Protein AF-A0A9Q5JJC9-F1 (afdb_monomer_lite)

Sequence (251 aa):
MFWLNGIARKRGLRQFNVLPKQSGIAWIMAMSLLVSLVVYMMTLTSDILEDILSFKLEVIMQFPYILSSISLIILFILFILKDMEKIWYWLISIVMIAVISMSGHVWSQQVPLWSIIIRTIHLIGLTLWLGSLVYLICYAIKVKINQLTSVRRMLLKVNIIAVIMLVFTGILMAIDETNTLTLWNNVSAWSIYLVIKIAGIIAMMLLGFYQTMRALRQRQQVHRFALMTELLIGMILIFAGIMMSQINIPS

Foldseek 3Di:
DLVVQVVCVVVVHDHDCDPLVPLVVLVVVLVVLVVVLVVVLVVDDPVLNVCVVVVVVVSCVVALSNVLSVLSSVLSVQRNDPPDDPVSNVVSVLVNLLSVLSPFCLVVFPDSVVSSVLSSLLSVLLCLQLVLLVVLLVCVPPHDDPSNVVSVVSSVVSNVVSLVSNVVSVVVNVVRLDDPVQLVVDPDPLNVLVVLLVVLSVVLVVLVVVQVVVCVVPPNDGDSVSSVVSSVSSVVNVVSVVVSRVDDRRD

Radius of gyration: 20.33 Å; chains: 1; bounding box: 46×49×51 Å

pLDDT: mean 78.0, std 11.01, range [50.5, 93.62]

Secondary structure (DSSP, 8-state):
-HHHHHHHHTTTPPPP--TTTTHHHHHHHHHHHHHHHHHHHTTS-HHHHHHHHTT-HHHHTT-HHHHHHHHHHHHHHHHH-SS--HHHHHHHHHHHHHHHHTSSGGGGSSSHHHHHHHHHHHHHHHHHHHHHHHHHHHHHHH--GGGHHHHHHHHHHHHHHHHHHHHHHHHHHHHHH--TTHHHH---HHHHHHHHHHHHHHHHHHHHHHHHHHHHHTTT---HHHHHHHHHHHHHHHHHHHHHHHSPP--

Structure (mmCIF, N/CA/C/O backbone):
data_AF-A0A9Q5JJC9-F1
#
_entry.id   AF-A0A9Q5JJC9-F1
#
loop_
_atom_site.group_PDB
_atom_site.id
_atom_site.type_symbol
_atom_site.label_atom_id
_atom_site.label_alt_id
_atom_site.label_comp_id
_atom_site.label_asym_id
_atom_site.label_entity_id
_atom_site.label_seq_id
_atom_site.pdbx_PDB_ins_code
_atom_site.Cartn_x
_atom_site.Cartn_y
_atom_site.Cartn_z
_atom_site.occupancy
_atom_site.B_iso_or_equiv
_atom_site.auth_seq_id
_atom_site.auth_comp_id
_atom_site.auth_asym_id
_atom_site.auth_atom_id
_atom_site.pdbx_PDB_model_num
ATOM 1 N N . MET A 1 1 ? -3.746 2.767 10.106 1.00 78.56 1 MET A N 1
ATOM 2 C CA . MET A 1 1 ? -4.114 3.466 11.369 1.00 78.56 1 MET A CA 1
ATOM 3 C C . MET A 1 1 ? -4.939 4.739 11.143 1.00 78.56 1 MET A C 1
ATOM 5 O O . MET A 1 1 ? -6.010 4.834 11.730 1.00 78.56 1 MET A O 1
ATOM 9 N N . PHE A 1 2 ? -4.501 5.694 10.303 1.00 84.94 2 PHE A N 1
ATOM 10 C CA . PHE A 1 2 ? -5.239 6.949 10.046 1.00 84.94 2 PHE A CA 1
ATOM 11 C C . PHE A 1 2 ? -6.707 6.719 9.627 1.00 84.94 2 PHE A C 1
ATOM 13 O O . PHE A 1 2 ? -7.616 7.241 10.269 1.00 84.94 2 PHE A O 1
ATOM 20 N N . TRP A 1 3 ? -6.960 5.841 8.649 1.00 85.25 3 TRP A N 1
ATOM 21 C CA . TRP A 1 3 ? -8.326 5.530 8.192 1.00 85.25 3 TRP A CA 1
ATOM 22 C C . TRP A 1 3 ? -9.199 4.921 9.296 1.00 85.25 3 TRP A C 1
ATOM 24 O O . TRP A 1 3 ? -10.362 5.290 9.455 1.00 85.25 3 TRP A O 1
ATOM 34 N N . LEU A 1 4 ? -8.625 4.049 10.131 1.00 84.94 4 LEU A N 1
ATOM 35 C CA . LEU A 1 4 ? -9.344 3.446 11.253 1.00 84.94 4 LEU A CA 1
ATOM 36 C C . LEU A 1 4 ? -9.704 4.453 12.336 1.00 84.94 4 LEU A C 1
ATOM 38 O O . LEU A 1 4 ? -10.780 4.335 12.909 1.00 84.94 4 LEU A O 1
ATOM 42 N N . ASN A 1 5 ? -8.873 5.470 12.585 1.00 85.00 5 ASN A N 1
ATOM 43 C CA . ASN A 1 5 ? -9.265 6.580 13.455 1.00 85.00 5 ASN A CA 1
ATOM 44 C C . ASN A 1 5 ? -10.484 7.325 12.899 1.00 85.00 5 ASN A C 1
ATOM 46 O O . ASN A 1 5 ? -11.369 7.689 13.669 1.00 85.00 5 ASN A O 1
ATOM 50 N N . GLY A 1 6 ? -10.559 7.517 11.577 1.00 81.88 6 GLY A N 1
ATOM 51 C CA . GLY A 1 6 ? -11.731 8.098 10.916 1.00 81.88 6 GLY A CA 1
ATOM 52 C C . GLY A 1 6 ? -13.003 7.275 11.147 1.00 81.88 6 GLY A C 1
ATOM 53 O O . GLY A 1 6 ? -14.041 7.827 11.514 1.00 81.88 6 GLY A O 1
ATOM 54 N N . ILE A 1 7 ? -12.913 5.948 11.013 1.00 82.56 7 ILE A N 1
ATOM 55 C CA . ILE A 1 7 ? -14.036 5.021 11.248 1.00 82.56 7 ILE A CA 1
ATOM 56 C C . ILE A 1 7 ? -14.407 4.964 12.741 1.00 82.56 7 ILE A C 1
ATOM 58 O O . ILE A 1 7 ? -15.588 5.009 13.087 1.00 82.56 7 ILE A O 1
ATOM 62 N N . ALA A 1 8 ? -13.414 4.920 13.629 1.00 81.19 8 ALA A N 1
ATOM 63 C CA . ALA A 1 8 ? -13.584 4.894 15.080 1.00 81.19 8 ALA A CA 1
ATOM 64 C C . ALA A 1 8 ? -14.229 6.180 15.614 1.00 81.19 8 ALA A C 1
ATOM 66 O O . ALA A 1 8 ? -15.111 6.118 16.472 1.00 81.19 8 ALA A O 1
ATOM 67 N N . ARG A 1 9 ? -13.853 7.342 15.060 1.00 82.50 9 ARG A N 1
ATOM 68 C CA . ARG A 1 9 ? -14.429 8.647 15.409 1.00 82.50 9 ARG A CA 1
ATOM 69 C C . ARG A 1 9 ? -15.932 8.694 15.163 1.00 82.50 9 ARG A C 1
ATOM 71 O O . ARG A 1 9 ? -16.656 9.170 16.030 1.00 82.50 9 ARG A O 1
ATOM 78 N N . LYS A 1 10 ? -16.409 8.153 14.035 1.00 80.56 10 LYS A N 1
ATOM 79 C CA . LYS A 1 10 ? -17.852 8.057 13.734 1.00 80.56 10 LYS A CA 1
ATOM 80 C C . LYS A 1 10 ? -18.624 7.206 14.753 1.00 80.56 10 LYS A C 1
ATOM 82 O O . LYS A 1 10 ? -19.842 7.287 14.806 1.00 80.56 10 LYS A O 1
ATOM 87 N N . ARG A 1 11 ? -17.928 6.389 15.550 1.00 76.44 11 ARG A N 1
ATOM 88 C CA . ARG A 1 11 ? -18.503 5.476 16.548 1.00 76.44 11 ARG A CA 1
ATOM 89 C C . ARG A 1 11 ? -18.200 5.882 17.996 1.00 76.44 11 ARG A C 1
ATOM 91 O O . ARG A 1 11 ? -18.430 5.083 18.896 1.00 76.44 11 ARG A O 1
ATOM 98 N N . GLY A 1 12 ? -17.648 7.079 18.222 1.00 73.50 12 GLY A N 1
ATOM 99 C CA . GLY A 1 12 ? -17.306 7.575 19.563 1.00 73.50 12 GLY A CA 1
ATOM 100 C C . GLY A 1 12 ? -16.183 6.800 20.266 1.00 73.50 12 GLY A C 1
ATOM 101 O O . GLY A 1 12 ? -16.061 6.858 21.485 1.00 73.50 12 GLY A O 1
ATOM 102 N N . LEU A 1 13 ? -15.370 6.049 19.518 1.00 76.75 13 LEU A N 1
ATOM 103 C CA . LEU A 1 13 ? -14.294 5.223 20.067 1.00 76.75 13 LEU A CA 1
ATOM 104 C C . LEU A 1 13 ? -12.999 6.038 20.239 1.00 76.75 13 LEU A C 1
ATOM 106 O O . LEU A 1 13 ? -12.764 7.024 19.533 1.00 76.75 13 LEU A O 1
ATOM 110 N N . ARG A 1 14 ? -12.131 5.614 21.170 1.00 74.25 14 ARG A N 1
ATOM 111 C CA . ARG A 1 14 ? -10.830 6.254 21.437 1.00 74.25 14 ARG A CA 1
ATOM 112 C C . ARG A 1 14 ? -9.963 6.248 20.178 1.00 74.25 14 ARG A C 1
ATOM 114 O O . ARG A 1 14 ? -9.805 5.220 19.526 1.00 74.25 14 ARG A O 1
ATOM 121 N N . GLN A 1 15 ? -9.385 7.397 19.857 1.00 78.12 15 GLN A N 1
ATOM 122 C CA . GLN A 1 15 ? -8.511 7.585 18.700 1.00 78.12 15 GLN A CA 1
ATOM 123 C C . GLN A 1 15 ? -7.045 7.492 19.131 1.00 78.12 15 GLN A C 1
ATOM 125 O O . GLN A 1 15 ? -6.697 7.871 20.253 1.00 78.12 15 GLN A O 1
ATOM 130 N N . PHE A 1 16 ? -6.179 7.015 18.238 1.00 74.56 16 PHE A N 1
ATOM 131 C CA . PHE A 1 16 ? -4.731 7.062 18.439 1.00 74.56 16 PHE A CA 1
ATOM 132 C C . PHE A 1 16 ? -4.139 8.219 17.642 1.00 74.56 16 PHE A C 1
ATOM 134 O O . PHE A 1 16 ? -4.393 8.344 16.448 1.00 74.56 16 PHE A O 1
ATOM 141 N N . ASN A 1 17 ? -3.327 9.059 18.277 1.00 66.88 17 ASN A N 1
ATOM 142 C CA . ASN A 1 17 ? -2.626 10.129 17.571 1.00 66.88 17 ASN A CA 1
ATOM 143 C C . ASN A 1 17 ? -1.522 9.511 16.707 1.00 66.88 17 ASN A C 1
ATOM 145 O O . ASN A 1 17 ? -0.481 9.152 17.242 1.00 66.88 17 ASN A O 1
ATOM 149 N N . VAL A 1 18 ? -1.770 9.361 15.405 1.00 62.09 18 VAL A N 1
ATOM 150 C CA . VAL A 1 18 ? -0.792 8.797 14.462 1.00 62.09 18 VAL A CA 1
ATOM 151 C C . VAL A 1 18 ? -0.115 9.927 13.689 1.00 62.09 18 VAL A C 1
ATOM 153 O O . VAL A 1 18 ? 1.049 10.197 13.923 1.00 62.09 18 VAL A O 1
ATOM 156 N N . LEU A 1 19 ? -0.831 10.690 12.864 1.00 58.31 19 LEU A N 1
ATOM 157 C CA . LEU A 1 19 ? -0.278 11.812 12.082 1.00 58.31 19 LEU A CA 1
ATOM 158 C C . LEU A 1 19 ? -1.310 12.961 12.042 1.00 58.31 19 LEU A C 1
ATOM 160 O O . LEU A 1 19 ? -2.504 12.651 12.124 1.00 58.31 19 LEU A O 1
ATOM 164 N N . PRO A 1 20 ? -0.912 14.256 12.015 1.00 57.06 20 PRO A N 1
ATOM 165 C CA . PRO A 1 20 ? 0.448 14.824 11.896 1.00 57.06 20 PRO A CA 1
ATOM 166 C C . PRO A 1 20 ? 1.237 14.944 13.220 1.00 57.06 20 PRO A C 1
ATOM 168 O O . PRO A 1 20 ? 2.370 15.417 13.237 1.00 57.06 20 PRO A O 1
ATOM 171 N N . LYS A 1 21 ? 0.670 14.516 14.359 1.00 63.97 21 LYS A N 1
ATOM 172 C CA . LYS A 1 21 ? 1.321 14.656 15.680 1.00 63.97 21 LYS A CA 1
ATOM 173 C C . LYS A 1 21 ? 2.596 13.814 15.865 1.00 63.97 21 LYS A C 1
ATOM 175 O O . LYS A 1 21 ? 3.432 14.210 16.667 1.00 63.97 21 LYS A O 1
ATOM 180 N N . GLN A 1 22 ? 2.762 12.691 15.156 1.00 72.75 22 GLN A N 1
ATOM 181 C CA . GLN A 1 22 ? 4.001 11.891 15.164 1.00 72.75 22 GLN A CA 1
ATOM 182 C C . GLN A 1 22 ? 4.751 12.037 13.832 1.00 72.75 22 GLN A C 1
ATOM 184 O O . GLN A 1 22 ? 4.995 11.059 13.126 1.00 72.75 22 GLN A O 1
ATOM 189 N N . SER A 1 23 ? 5.111 13.277 13.483 1.00 78.25 23 SER A N 1
ATOM 190 C CA . SER A 1 23 ? 5.844 13.615 12.251 1.00 78.25 23 SER A CA 1
ATOM 191 C C . SER A 1 23 ? 7.139 12.817 12.068 1.00 78.25 23 SER A C 1
ATOM 193 O O . SER A 1 23 ? 7.523 12.538 10.937 1.00 78.25 23 SER A O 1
ATOM 195 N N . GLY A 1 24 ? 7.775 12.388 13.166 1.00 82.62 24 GLY A N 1
ATOM 196 C CA . GLY A 1 24 ? 8.983 11.563 13.133 1.00 82.62 24 GLY A CA 1
ATOM 197 C C . GLY A 1 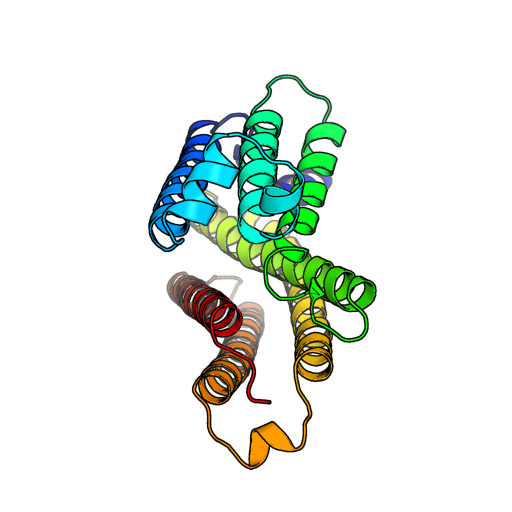24 ? 8.820 10.257 12.351 1.00 82.62 24 GLY A C 1
ATOM 198 O O . GLY A 1 24 ? 9.730 9.875 11.629 1.00 82.62 24 GLY A O 1
ATOM 199 N N . ILE A 1 25 ? 7.652 9.603 12.408 1.00 82.62 25 ILE A N 1
ATOM 200 C CA . ILE A 1 25 ? 7.420 8.355 11.657 1.00 82.62 25 ILE A CA 1
ATOM 201 C C . ILE A 1 25 ? 7.416 8.626 10.152 1.00 82.62 25 ILE A C 1
ATOM 203 O O . ILE A 1 25 ? 8.035 7.893 9.391 1.00 82.62 25 ILE A O 1
ATOM 207 N N . ALA A 1 26 ? 6.736 9.686 9.718 1.00 84.69 26 ALA A N 1
ATOM 208 C CA . ALA A 1 26 ? 6.679 10.038 8.305 1.00 84.69 26 ALA A CA 1
ATOM 209 C C . ALA A 1 26 ? 8.051 10.502 7.779 1.00 84.69 26 ALA A C 1
ATOM 211 O O . ALA A 1 26 ? 8.409 10.151 6.660 1.00 84.69 26 ALA A O 1
ATOM 212 N N . TRP A 1 27 ? 8.862 11.172 8.607 1.00 87.38 27 TRP A N 1
ATOM 213 C CA . TRP A 1 27 ? 10.264 11.461 8.286 1.00 87.38 27 TRP A CA 1
ATOM 214 C C . TRP A 1 27 ? 11.119 10.202 8.153 1.00 87.38 27 TRP A C 1
ATOM 216 O O . TRP A 1 27 ? 11.864 10.088 7.188 1.00 87.38 27 TRP A O 1
ATOM 226 N N . ILE A 1 28 ? 10.989 9.236 9.068 1.00 89.75 28 ILE A N 1
ATOM 227 C CA . ILE A 1 28 ? 11.703 7.953 8.969 1.00 89.75 28 ILE A CA 1
ATOM 228 C C . ILE A 1 28 ? 11.336 7.234 7.663 1.00 89.75 28 ILE A C 1
ATOM 230 O O . ILE A 1 28 ? 12.223 6.733 6.981 1.00 89.75 28 ILE A O 1
ATOM 234 N N . MET A 1 29 ? 10.053 7.226 7.286 1.00 89.25 29 MET A N 1
ATOM 235 C CA . MET A 1 29 ? 9.587 6.620 6.031 1.00 89.25 29 MET A CA 1
ATOM 236 C C . MET A 1 29 ? 10.088 7.364 4.784 1.00 89.25 29 MET A C 1
ATOM 238 O O . MET A 1 29 ? 10.448 6.734 3.794 1.00 89.25 29 MET A O 1
ATOM 242 N N . ALA A 1 30 ? 10.133 8.698 4.814 1.00 90.56 30 ALA A N 1
ATOM 243 C CA . ALA A 1 30 ? 10.692 9.485 3.716 1.00 90.56 30 ALA A CA 1
ATOM 244 C C . ALA A 1 30 ? 12.206 9.249 3.572 1.00 90.56 30 ALA A C 1
ATOM 246 O O . ALA A 1 30 ? 12.702 9.063 2.464 1.00 90.56 30 ALA A O 1
ATOM 247 N N . MET A 1 31 ? 12.932 9.190 4.692 1.00 92.00 31 MET A N 1
ATOM 248 C CA . MET A 1 31 ? 14.371 8.923 4.695 1.00 92.00 31 MET A CA 1
ATOM 249 C C . MET A 1 31 ? 14.700 7.496 4.257 1.00 92.00 31 MET A C 1
ATOM 251 O O . MET A 1 31 ? 15.678 7.305 3.541 1.00 92.00 31 MET A O 1
ATOM 255 N N . SER A 1 32 ? 13.897 6.495 4.628 1.00 90.88 32 SER A N 1
ATOM 256 C CA . SER A 1 32 ? 14.116 5.122 4.156 1.00 90.88 32 SER A CA 1
ATOM 257 C C . SER A 1 32 ? 13.911 4.997 2.645 1.00 90.88 32 SER A C 1
ATOM 259 O O . SER A 1 32 ? 14.700 4.323 1.984 1.00 90.88 32 SER A O 1
ATOM 261 N N . LEU A 1 33 ? 12.919 5.698 2.082 1.00 90.56 33 LEU A N 1
ATOM 262 C CA . LEU A 1 33 ? 12.741 5.805 0.631 1.00 90.56 33 LEU A CA 1
ATOM 263 C C . LEU A 1 33 ? 13.911 6.522 -0.041 1.00 90.56 33 LEU A C 1
ATOM 265 O O . LEU A 1 33 ? 14.374 6.064 -1.080 1.00 90.56 33 LEU A O 1
ATOM 269 N N . LEU A 1 34 ? 14.423 7.600 0.557 1.00 91.94 34 LEU A N 1
ATOM 270 C CA . LEU A 1 34 ? 15.589 8.315 0.035 1.00 91.94 34 LEU A CA 1
ATOM 271 C C . LEU A 1 34 ? 16.822 7.409 -0.003 1.00 91.94 34 LEU A C 1
ATOM 273 O O . LEU A 1 34 ? 17.478 7.316 -1.035 1.00 91.94 34 LEU A O 1
ATOM 277 N N . VAL A 1 35 ? 17.113 6.695 1.087 1.00 93.00 35 VAL A N 1
ATOM 278 C CA . VAL A 1 35 ? 18.231 5.738 1.132 1.00 93.00 35 VAL A CA 1
ATOM 279 C C . VAL A 1 35 ? 18.041 4.640 0.089 1.00 93.00 35 VAL A C 1
ATOM 281 O O . VAL A 1 35 ? 18.977 4.320 -0.636 1.00 93.00 35 VAL A O 1
ATOM 284 N N . SER A 1 36 ? 16.831 4.093 -0.040 1.00 89.94 36 SER A N 1
ATOM 285 C CA . SER A 1 36 ? 16.544 3.072 -1.048 1.00 89.94 36 SER A CA 1
ATOM 286 C C . SER A 1 36 ? 16.706 3.591 -2.479 1.00 89.94 36 SER A C 1
ATOM 288 O O . SER A 1 36 ? 17.232 2.871 -3.324 1.00 89.94 36 SER A O 1
ATOM 290 N N . LEU A 1 37 ? 16.314 4.839 -2.745 1.00 89.94 37 LEU A N 1
ATOM 291 C CA . LEU A 1 37 ? 16.522 5.494 -4.032 1.00 89.94 37 LEU A CA 1
ATOM 292 C C . LEU A 1 37 ? 18.016 5.646 -4.336 1.00 89.94 37 LEU A C 1
ATOM 294 O O . LEU A 1 37 ? 18.440 5.311 -5.434 1.00 89.94 37 LEU A O 1
ATOM 298 N N . VAL A 1 38 ? 18.826 6.078 -3.366 1.00 89.44 38 VAL A N 1
ATOM 299 C CA . VAL A 1 38 ? 20.287 6.181 -3.532 1.00 89.44 38 VAL A CA 1
ATOM 300 C C . VAL A 1 38 ? 20.906 4.816 -3.834 1.00 89.44 38 VAL A C 1
ATOM 302 O O . VAL A 1 38 ? 21.697 4.701 -4.765 1.00 89.44 38 VAL A O 1
ATOM 305 N N . VAL A 1 39 ? 20.516 3.772 -3.098 1.00 90.12 39 VAL A N 1
ATOM 306 C CA . VAL A 1 39 ? 20.997 2.403 -3.348 1.00 90.12 39 VAL A CA 1
ATOM 307 C C . VAL A 1 39 ? 20.593 1.926 -4.743 1.00 90.12 39 VAL A C 1
ATOM 309 O O . VAL A 1 39 ? 21.413 1.339 -5.438 1.00 90.12 39 VAL A O 1
ATOM 312 N N . TYR A 1 40 ? 19.367 2.213 -5.186 1.00 87.25 40 TYR A N 1
ATOM 313 C CA . TYR A 1 40 ? 18.930 1.893 -6.545 1.00 87.25 40 TYR A CA 1
ATOM 314 C C . TYR A 1 40 ? 19.781 2.612 -7.600 1.00 87.25 40 TYR A C 1
ATOM 316 O O . TYR A 1 40 ? 20.245 1.985 -8.547 1.00 87.25 40 TYR A O 1
ATOM 324 N N . MET A 1 41 ? 20.066 3.900 -7.406 1.00 87.00 41 MET A N 1
ATOM 325 C CA . MET A 1 41 ? 20.912 4.681 -8.315 1.00 87.00 41 MET A CA 1
ATOM 326 C C . MET A 1 41 ? 22.336 4.119 -8.429 1.00 87.00 41 MET A C 1
ATOM 328 O O . MET A 1 41 ? 22.917 4.163 -9.506 1.00 87.00 41 MET A O 1
ATOM 332 N N . MET A 1 42 ? 22.875 3.522 -7.360 1.00 89.00 42 MET A N 1
ATOM 333 C CA . MET A 1 42 ? 24.177 2.838 -7.389 1.00 89.00 42 MET A CA 1
ATOM 334 C C . MET A 1 42 ? 24.187 1.558 -8.237 1.00 89.00 42 MET A C 1
ATOM 336 O O . MET A 1 42 ? 25.260 1.052 -8.551 1.00 89.00 42 MET A O 1
ATOM 340 N N . THR A 1 43 ? 23.019 1.018 -8.598 1.00 86.69 43 THR A N 1
ATOM 341 C CA . THR A 1 43 ? 22.917 -0.157 -9.482 1.00 86.69 43 THR A CA 1
ATOM 342 C C . THR A 1 43 ? 22.847 0.206 -10.967 1.00 86.69 43 THR A C 1
ATOM 344 O O . THR A 1 43 ? 22.926 -0.685 -11.811 1.00 86.69 43 THR A O 1
ATOM 347 N N . LEU A 1 44 ? 22.701 1.494 -11.295 1.00 87.00 44 LEU A N 1
ATOM 348 C CA . LEU A 1 44 ? 22.646 1.987 -12.671 1.00 87.00 44 LEU A CA 1
ATOM 349 C C . LEU A 1 44 ? 24.057 2.158 -13.251 1.00 87.00 44 LEU A C 1
ATOM 351 O O . LEU A 1 44 ? 25.032 2.340 -12.522 1.00 87.00 44 LEU A O 1
ATOM 355 N N . THR A 1 45 ? 24.167 2.118 -14.579 1.00 89.25 45 THR A N 1
ATOM 356 C CA . THR A 1 45 ? 25.422 2.428 -15.276 1.00 89.25 45 THR A CA 1
ATOM 357 C C . THR A 1 45 ? 25.775 3.912 -15.134 1.00 89.25 45 THR A C 1
ATOM 359 O O . THR A 1 45 ? 24.894 4.751 -14.931 1.00 89.25 45 THR A O 1
ATOM 362 N N . SER A 1 46 ? 27.066 4.243 -15.256 1.00 87.38 46 SER A N 1
ATOM 363 C CA . SER A 1 46 ? 27.582 5.616 -15.123 1.00 87.38 46 SER A CA 1
ATOM 364 C C . SER A 1 46 ? 26.853 6.614 -16.018 1.00 87.38 46 SER A C 1
ATOM 366 O O . SER A 1 46 ? 26.499 7.695 -15.560 1.00 87.38 46 SER A O 1
ATOM 368 N N . ASP A 1 47 ? 26.573 6.218 -17.258 1.00 88.19 47 ASP A N 1
ATOM 369 C CA . ASP A 1 47 ? 26.004 7.101 -18.277 1.00 88.19 47 ASP A CA 1
ATOM 370 C C . ASP A 1 47 ? 24.547 7.458 -17.940 1.00 88.19 47 ASP A C 1
ATOM 372 O O . ASP A 1 47 ? 24.136 8.614 -18.004 1.00 88.19 47 ASP A O 1
ATOM 376 N N . ILE A 1 48 ? 23.776 6.468 -17.474 1.00 87.00 48 ILE A N 1
ATOM 377 C CA . ILE A 1 48 ? 22.394 6.665 -17.016 1.00 87.00 48 ILE A CA 1
ATOM 378 C C . ILE A 1 48 ? 22.375 7.515 -15.740 1.00 87.00 48 ILE A C 1
ATOM 380 O O . ILE A 1 48 ? 21.514 8.380 -15.574 1.00 87.00 48 ILE A O 1
ATOM 384 N N . LEU A 1 49 ? 23.318 7.276 -14.825 1.00 88.69 49 LEU A N 1
ATOM 385 C CA . LEU A 1 49 ? 23.432 8.042 -13.589 1.00 88.69 49 LEU A CA 1
ATOM 386 C C . LEU A 1 49 ? 23.721 9.524 -13.871 1.00 88.69 49 LEU A C 1
ATOM 388 O O . LEU A 1 49 ? 23.081 10.389 -13.273 1.00 88.69 49 LEU A O 1
ATOM 392 N N . GLU A 1 50 ? 24.644 9.819 -14.786 1.00 89.56 50 GLU A N 1
ATOM 393 C CA . GLU A 1 50 ? 24.979 11.185 -15.203 1.00 89.56 50 GLU A CA 1
ATOM 394 C C . GLU A 1 50 ? 23.788 11.881 -15.878 1.00 89.56 50 GLU A C 1
ATOM 396 O O . GLU A 1 50 ? 23.472 13.035 -15.571 1.00 89.56 50 GLU A O 1
ATOM 401 N N . ASP A 1 51 ? 23.048 11.160 -16.717 1.00 89.25 51 ASP A N 1
ATOM 402 C CA . ASP A 1 51 ? 21.829 11.662 -17.352 1.00 89.25 51 ASP A CA 1
ATOM 403 C C . ASP A 1 51 ? 20.717 11.991 -16.341 1.00 89.25 51 ASP A C 1
ATOM 405 O O . ASP A 1 51 ? 20.014 12.998 -16.478 1.00 89.25 51 ASP A O 1
ATOM 409 N N . ILE A 1 52 ? 20.573 11.190 -15.283 1.00 86.62 52 ILE A N 1
ATOM 410 C CA . ILE A 1 52 ? 19.614 11.473 -14.208 1.00 86.62 52 ILE A CA 1
ATOM 411 C C . ILE A 1 52 ? 20.079 12.660 -13.355 1.00 86.62 52 ILE A C 1
ATOM 413 O O . ILE A 1 52 ? 19.268 13.530 -13.032 1.00 86.62 52 ILE A O 1
ATOM 417 N N . LEU A 1 53 ? 21.367 12.729 -12.997 1.00 87.19 53 LEU A N 1
ATOM 418 C CA . LEU A 1 53 ? 21.932 13.831 -12.202 1.00 87.19 53 LEU A CA 1
ATOM 419 C C . LEU A 1 53 ? 21.920 15.168 -12.955 1.00 87.19 53 LEU A C 1
ATOM 421 O O . LEU A 1 53 ? 21.788 16.221 -12.331 1.00 87.19 53 LEU A O 1
ATOM 425 N N . SER A 1 54 ? 21.995 15.131 -14.285 1.00 90.69 54 SER A N 1
ATOM 426 C CA . SER A 1 54 ? 21.812 16.293 -15.164 1.00 90.69 54 SER A CA 1
ATOM 427 C C . SER A 1 54 ? 20.340 16.638 -15.434 1.00 90.69 54 SER A C 1
ATOM 429 O O . SER A 1 54 ? 20.054 17.550 -16.209 1.00 90.69 54 SER A O 1
ATOM 431 N N . PHE A 1 55 ? 19.396 15.964 -14.763 1.00 86.00 55 PHE A N 1
ATOM 432 C CA . PHE A 1 55 ? 17.953 16.198 -14.858 1.00 86.00 55 PHE A CA 1
ATOM 433 C C . PHE A 1 55 ? 17.370 16.040 -16.272 1.00 86.00 55 PHE A C 1
ATOM 435 O O . PHE A 1 55 ? 16.391 16.706 -16.625 1.00 86.00 55 PHE A O 1
ATOM 442 N N . LYS A 1 56 ? 17.903 15.121 -17.090 1.00 89.31 56 LYS A N 1
ATOM 443 C CA . LYS A 1 56 ? 17.280 14.783 -18.378 1.00 89.31 56 LYS A CA 1
ATOM 444 C C . LYS A 1 56 ? 15.936 14.090 -18.149 1.00 89.31 56 LYS A C 1
ATOM 446 O O . LYS A 1 56 ? 15.864 12.909 -17.808 1.00 89.31 56 LYS A O 1
ATOM 451 N N . LEU A 1 57 ? 14.849 14.833 -18.362 1.00 83.62 57 LEU A N 1
ATOM 452 C CA . LEU A 1 57 ? 13.478 14.363 -18.123 1.00 83.62 57 LEU A CA 1
ATOM 453 C C . LEU A 1 57 ? 13.127 13.108 -18.929 1.00 83.62 57 LEU A C 1
ATOM 455 O O . LEU A 1 57 ? 12.430 12.234 -18.418 1.00 83.62 57 LEU A O 1
ATOM 459 N N . GLU A 1 58 ? 13.642 12.998 -20.154 1.00 85.38 58 GLU A N 1
ATOM 460 C CA . GLU A 1 58 ? 13.432 11.835 -21.025 1.00 85.38 58 GLU A CA 1
ATOM 461 C C . GLU A 1 58 ? 13.950 10.538 -20.402 1.00 85.38 58 GLU A C 1
ATOM 463 O O . GLU A 1 58 ? 13.318 9.496 -20.552 1.00 85.38 58 GLU A O 1
ATOM 468 N N . VAL A 1 59 ? 15.062 10.611 -19.666 1.00 83.81 59 VAL A N 1
ATOM 469 C CA . VAL A 1 59 ? 15.672 9.464 -18.990 1.00 83.81 59 VAL A CA 1
ATOM 470 C C . VAL A 1 59 ? 14.937 9.175 -17.685 1.00 83.81 59 VAL A C 1
ATOM 472 O O . VAL A 1 59 ? 14.545 8.041 -17.442 1.00 83.81 59 VAL A O 1
ATOM 475 N N . ILE A 1 60 ? 14.642 10.195 -16.872 1.00 82.62 60 ILE A N 1
ATOM 476 C CA . ILE A 1 60 ? 13.940 10.024 -15.584 1.00 82.62 60 ILE A CA 1
ATOM 477 C C . ILE A 1 60 ? 12.565 9.365 -15.765 1.00 82.62 60 ILE A C 1
ATOM 479 O O . ILE A 1 60 ? 12.186 8.490 -14.983 1.00 82.62 60 ILE A O 1
ATOM 483 N N . MET A 1 61 ? 11.825 9.750 -16.807 1.00 82.94 61 MET A N 1
ATOM 484 C CA . MET A 1 61 ? 10.501 9.195 -17.116 1.00 82.94 61 MET A CA 1
ATOM 485 C C . MET A 1 61 ? 10.537 7.695 -17.450 1.00 82.94 61 MET A C 1
ATOM 487 O O . MET A 1 61 ? 9.520 7.020 -17.303 1.00 82.94 61 MET A O 1
ATOM 491 N N . GLN A 1 62 ? 11.694 7.157 -17.848 1.00 83.75 62 GLN A N 1
ATOM 492 C CA . GLN A 1 62 ? 11.875 5.730 -18.142 1.00 83.75 62 GLN A CA 1
ATOM 493 C C . GLN A 1 62 ? 12.056 4.872 -16.885 1.00 83.75 62 GLN A C 1
ATOM 495 O O . GLN A 1 62 ? 11.998 3.647 -16.977 1.00 83.75 62 GLN A O 1
ATOM 500 N N . PHE A 1 63 ? 12.224 5.484 -15.706 1.00 82.44 63 PHE A N 1
ATOM 501 C CA . PHE A 1 63 ? 12.413 4.778 -14.437 1.00 82.44 63 PHE A CA 1
ATOM 502 C C . PHE A 1 63 ? 11.214 4.976 -13.490 1.00 82.44 63 PHE A C 1
ATOM 504 O O . PHE A 1 63 ? 11.264 5.817 -12.583 1.00 82.44 63 PHE A O 1
ATOM 511 N N . PRO A 1 64 ? 10.144 4.156 -13.608 1.00 82.25 64 PRO A N 1
ATOM 512 C CA . PRO A 1 64 ? 8.965 4.227 -12.739 1.00 82.25 64 PRO A CA 1
ATOM 513 C C . PRO A 1 64 ? 9.292 4.186 -11.242 1.00 82.25 64 PRO A C 1
ATOM 515 O O . PRO A 1 64 ? 8.629 4.839 -10.433 1.00 82.25 64 PRO A O 1
ATOM 518 N N . TYR A 1 65 ? 10.333 3.442 -10.855 1.00 83.69 65 TYR A N 1
ATOM 519 C CA . TYR A 1 65 ? 10.768 3.361 -9.464 1.00 83.69 65 TYR A CA 1
ATOM 520 C C . TYR A 1 65 ? 11.249 4.715 -8.921 1.00 83.69 65 TYR A C 1
ATOM 522 O O . TYR A 1 65 ? 10.808 5.130 -7.846 1.00 83.69 65 TYR A O 1
ATOM 530 N N . ILE A 1 66 ? 12.080 5.435 -9.684 1.00 87.25 66 ILE A N 1
ATOM 531 C CA . ILE A 1 66 ? 12.584 6.769 -9.322 1.00 87.25 66 ILE A CA 1
ATOM 532 C C . ILE A 1 66 ? 11.411 7.740 -9.177 1.00 87.25 66 ILE A C 1
ATOM 534 O O . ILE A 1 66 ? 11.273 8.398 -8.142 1.00 87.25 66 ILE A O 1
ATOM 538 N N . LEU A 1 67 ? 10.513 7.761 -10.167 1.00 87.94 67 LEU A N 1
ATOM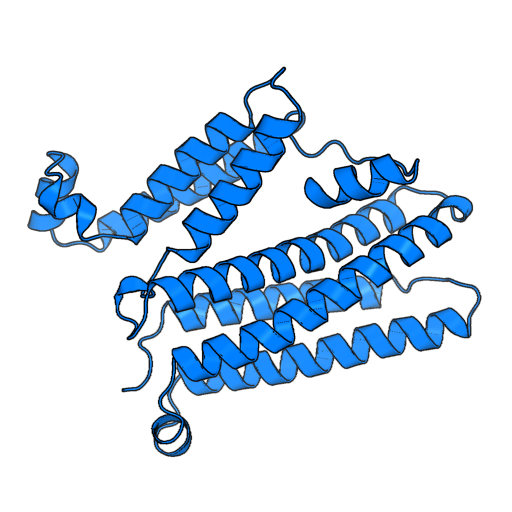 539 C CA . LEU A 1 67 ? 9.342 8.638 -10.169 1.00 87.94 67 LEU A CA 1
ATOM 540 C C . LEU A 1 67 ? 8.422 8.373 -8.965 1.00 87.94 67 LEU A C 1
ATOM 542 O O . LEU A 1 67 ? 8.006 9.309 -8.274 1.00 87.94 67 LEU A O 1
ATOM 546 N N . SER A 1 68 ? 8.135 7.099 -8.676 1.00 89.50 68 SER A N 1
ATOM 547 C CA . SER A 1 68 ? 7.299 6.707 -7.534 1.00 89.50 68 SER A CA 1
ATOM 548 C C . SER A 1 68 ? 7.954 7.041 -6.189 1.00 89.50 68 SER A C 1
ATOM 550 O O . SER A 1 68 ? 7.274 7.539 -5.291 1.00 89.50 68 SER A O 1
ATOM 552 N N . SER A 1 69 ? 9.272 6.866 -6.061 1.00 90.50 69 SER A N 1
ATOM 553 C CA . SER A 1 69 ? 10.020 7.177 -4.837 1.00 90.50 69 SER A CA 1
ATOM 554 C C . SER A 1 69 ? 10.017 8.675 -4.535 1.00 90.50 69 SER A C 1
ATOM 556 O O . SER A 1 69 ? 9.665 9.074 -3.424 1.00 90.50 69 SER A O 1
ATOM 558 N N . ILE A 1 70 ? 10.325 9.514 -5.531 1.00 90.81 70 ILE A N 1
ATOM 559 C CA . ILE A 1 70 ? 10.287 10.979 -5.395 1.00 90.81 70 ILE A CA 1
ATOM 560 C C . ILE A 1 70 ? 8.870 11.440 -5.036 1.00 90.81 70 ILE A C 1
ATOM 562 O O . ILE A 1 70 ? 8.683 12.207 -4.089 1.00 90.81 70 ILE A O 1
ATOM 566 N N . SER A 1 71 ? 7.860 10.917 -5.738 1.00 92.44 71 SER A N 1
ATOM 567 C CA . SER A 1 71 ? 6.454 11.236 -5.476 1.00 92.44 71 SER A CA 1
ATOM 568 C C . SER A 1 71 ? 6.050 10.886 -4.041 1.00 92.44 71 SER A C 1
ATOM 570 O O . SER A 1 71 ? 5.412 11.693 -3.366 1.00 92.44 71 SER A O 1
ATOM 572 N N . LEU A 1 72 ? 6.452 9.717 -3.530 1.00 93.00 72 LEU A N 1
ATOM 573 C CA . LEU A 1 72 ? 6.156 9.315 -2.154 1.00 93.00 72 LEU A CA 1
ATOM 574 C C . LEU A 1 72 ? 6.870 10.182 -1.119 1.00 93.00 72 LEU A C 1
ATOM 576 O O . LEU A 1 72 ? 6.243 10.530 -0.121 1.00 93.00 72 LEU A O 1
ATOM 580 N N . ILE A 1 73 ? 8.127 10.571 -1.348 1.00 93.25 73 ILE A N 1
ATOM 581 C CA . ILE A 1 73 ? 8.856 11.491 -0.458 1.00 93.25 73 ILE A CA 1
ATOM 582 C C . ILE A 1 73 ? 8.101 12.821 -0.345 1.00 93.25 73 ILE A C 1
ATOM 584 O O . ILE A 1 73 ? 7.829 13.281 0.767 1.00 93.25 73 ILE A O 1
ATOM 588 N N . ILE A 1 74 ? 7.685 13.400 -1.477 1.00 93.62 74 ILE A N 1
ATOM 589 C CA . ILE A 1 74 ? 6.893 14.638 -1.502 1.00 93.62 74 ILE A CA 1
ATOM 590 C C . ILE A 1 74 ? 5.569 14.439 -0.758 1.00 93.62 74 ILE A C 1
ATOM 592 O O . ILE A 1 74 ? 5.215 15.245 0.103 1.00 93.62 74 ILE A O 1
ATOM 596 N N . LEU A 1 75 ? 4.850 13.347 -1.026 1.00 93.50 75 LEU A N 1
ATOM 597 C CA . LEU A 1 75 ? 3.575 13.060 -0.365 1.00 93.50 75 LEU A CA 1
ATOM 598 C C . LEU A 1 75 ? 3.731 12.862 1.147 1.00 93.50 75 LEU A C 1
ATOM 600 O O . LEU A 1 75 ? 2.879 13.334 1.898 1.00 93.50 75 LEU A O 1
ATOM 604 N N . PHE A 1 76 ? 4.813 12.236 1.619 1.00 90.75 76 PHE A N 1
ATOM 605 C CA . PHE A 1 76 ? 5.110 12.132 3.050 1.00 90.75 76 PHE A CA 1
ATOM 606 C C . PHE A 1 76 ? 5.319 13.508 3.685 1.00 90.75 76 PHE A C 1
ATOM 608 O O . PHE A 1 76 ? 4.768 13.759 4.758 1.00 90.75 76 PHE A O 1
ATOM 615 N N . ILE A 1 77 ? 6.047 14.413 3.022 1.00 89.75 77 ILE A N 1
ATOM 616 C CA . ILE A 1 77 ? 6.232 15.796 3.488 1.00 89.75 77 ILE A CA 1
ATOM 617 C C . ILE A 1 77 ? 4.879 16.519 3.553 1.00 89.75 77 ILE A C 1
ATOM 619 O O . ILE A 1 77 ? 4.529 17.080 4.594 1.00 89.75 77 ILE A O 1
ATOM 623 N N . LEU A 1 78 ? 4.072 16.436 2.489 1.00 91.00 78 LEU A N 1
ATOM 624 C CA . LEU A 1 78 ? 2.735 17.043 2.434 1.00 91.00 78 LEU A CA 1
ATOM 625 C C . LEU A 1 78 ? 1.787 16.481 3.506 1.00 91.00 78 LEU A C 1
ATOM 627 O O . LEU A 1 78 ? 0.927 17.201 4.017 1.00 91.00 78 LEU A O 1
ATOM 631 N N . PHE A 1 79 ? 1.945 15.208 3.876 1.00 86.81 79 PHE A N 1
ATOM 632 C CA . PHE A 1 79 ? 1.134 14.551 4.902 1.00 86.81 79 PHE A CA 1
ATOM 633 C C . PHE A 1 79 ? 1.452 15.027 6.327 1.00 86.81 79 PHE A C 1
ATOM 635 O O . PHE A 1 79 ? 0.611 14.911 7.221 1.00 86.81 79 PHE A O 1
ATOM 642 N N . ILE A 1 80 ? 2.662 15.550 6.558 1.00 88.38 80 ILE A N 1
ATOM 643 C CA . ILE A 1 80 ? 3.107 16.065 7.862 1.00 88.38 80 ILE A CA 1
ATOM 644 C C . ILE A 1 80 ? 2.635 17.506 8.097 1.00 88.38 80 ILE A C 1
ATOM 646 O O . ILE A 1 80 ? 2.585 17.931 9.256 1.00 88.38 80 ILE A O 1
ATOM 650 N N . LEU A 1 81 ? 2.269 18.244 7.039 1.00 86.44 81 LEU A N 1
ATOM 651 C CA . LEU A 1 81 ? 1.786 19.622 7.148 1.00 86.44 81 LEU A CA 1
ATOM 652 C C . LEU A 1 81 ? 0.684 19.716 8.209 1.00 86.44 81 LEU A C 1
ATOM 654 O O . LEU A 1 81 ? -0.292 18.959 8.196 1.00 86.44 81 LEU A O 1
ATOM 658 N N . LYS A 1 82 ? 0.890 20.606 9.181 1.00 83.12 82 LYS A N 1
ATOM 659 C CA . LYS A 1 82 ? -0.033 20.816 10.300 1.00 83.12 82 LYS A CA 1
ATOM 660 C C . LYS A 1 82 ? -1.168 21.742 9.870 1.00 83.12 82 LYS A C 1
ATOM 662 O O . LYS A 1 82 ? -1.034 22.477 8.901 1.00 83.12 82 LYS A O 1
ATOM 667 N N . ASP A 1 83 ? -2.275 21.665 10.602 1.00 81.69 83 ASP A N 1
ATOM 668 C CA . ASP A 1 83 ? -3.413 22.586 10.485 1.00 81.69 83 ASP A CA 1
ATOM 669 C C . ASP A 1 83 ? -4.121 22.599 9.118 1.00 81.69 83 ASP A C 1
ATOM 671 O O . ASP A 1 83 ? -4.860 23.524 8.794 1.00 81.69 83 ASP A O 1
ATOM 675 N N . MET A 1 84 ? -3.973 21.519 8.345 1.00 87.56 84 MET A N 1
ATOM 676 C CA . MET A 1 84 ? -4.713 21.318 7.099 1.00 87.56 84 MET A CA 1
ATOM 677 C C . MET A 1 84 ? -6.124 20.777 7.361 1.00 87.56 84 MET A C 1
ATOM 679 O O . MET A 1 84 ? -6.402 20.126 8.377 1.00 87.56 84 MET A O 1
ATOM 683 N N . GLU A 1 85 ? -7.033 20.987 6.407 1.00 86.44 85 GLU A N 1
ATOM 684 C CA . GLU A 1 85 ? -8.379 20.424 6.483 1.00 86.44 85 GLU A CA 1
ATOM 685 C C . GLU A 1 85 ? -8.366 18.889 6.521 1.00 86.44 85 GLU A C 1
ATOM 687 O O . GLU A 1 85 ? -7.508 18.221 5.950 1.00 86.44 85 GLU A O 1
ATOM 692 N N . LYS A 1 86 ? -9.378 18.277 7.145 1.00 82.75 86 LYS A N 1
ATOM 693 C CA . LYS A 1 86 ? -9.458 16.805 7.256 1.00 82.75 86 LYS A CA 1
ATOM 694 C C . LYS A 1 86 ? -9.443 16.099 5.897 1.00 82.75 86 LYS A C 1
ATOM 696 O O . LYS A 1 86 ? -8.965 14.967 5.820 1.00 82.75 86 LYS A O 1
ATOM 701 N N . ILE A 1 87 ? -9.997 16.740 4.867 1.00 88.38 87 ILE A N 1
ATOM 702 C CA . ILE A 1 87 ? -10.054 16.196 3.508 1.00 88.38 87 ILE A CA 1
ATOM 703 C C . ILE A 1 87 ? -8.656 16.066 2.892 1.00 88.38 87 ILE A C 1
ATOM 705 O O . ILE A 1 87 ? -8.400 15.087 2.200 1.00 88.38 87 ILE A O 1
ATOM 709 N N . TRP A 1 88 ? -7.729 16.967 3.237 1.00 89.50 88 TRP A N 1
ATOM 710 C CA . TRP A 1 88 ? -6.341 16.965 2.769 1.00 89.50 88 TRP A CA 1
ATOM 711 C C . TRP A 1 88 ? -5.629 15.655 3.102 1.00 89.50 88 TRP A C 1
ATOM 713 O O . TRP A 1 88 ? -5.107 14.970 2.226 1.00 89.50 88 TRP A O 1
ATOM 723 N N . TYR A 1 89 ? -5.685 15.248 4.372 1.00 87.31 89 TYR A N 1
ATOM 724 C CA . TYR A 1 89 ? -5.058 14.006 4.822 1.00 87.31 89 TYR A CA 1
ATOM 725 C C . TYR A 1 89 ? -5.720 12.768 4.196 1.00 87.31 89 TYR A C 1
ATOM 727 O O . TYR A 1 89 ? -5.046 11.787 3.893 1.00 87.31 89 TYR A O 1
ATOM 735 N N . TRP A 1 90 ? -7.034 12.790 3.958 1.00 89.00 90 TRP A N 1
ATOM 736 C CA . TRP A 1 90 ? -7.686 11.705 3.218 1.00 89.00 90 TRP A CA 1
ATOM 737 C C . TRP A 1 90 ? -7.180 11.623 1.781 1.00 89.00 90 TRP A C 1
ATOM 739 O O . TRP A 1 90 ? -6.754 10.547 1.358 1.00 89.00 90 TRP A O 1
ATOM 749 N N . LEU A 1 91 ? -7.155 12.752 1.075 1.00 91.19 91 LEU A N 1
ATOM 750 C CA . LEU A 1 91 ? -6.710 12.835 -0.309 1.00 91.19 91 LEU A CA 1
ATOM 751 C C . LEU A 1 91 ? -5.264 12.361 -0.457 1.00 91.19 91 LEU A C 1
ATOM 753 O O . LEU A 1 91 ? -5.020 11.438 -1.228 1.00 91.19 91 LEU A O 1
ATOM 757 N N . ILE A 1 92 ? -4.328 12.887 0.340 1.00 91.50 92 ILE A N 1
ATOM 758 C CA . ILE A 1 92 ? -2.921 12.465 0.272 1.00 91.50 92 ILE A CA 1
ATOM 759 C C . ILE A 1 92 ? -2.788 10.967 0.517 1.00 91.50 92 ILE A C 1
ATOM 761 O O . ILE A 1 92 ? -2.085 10.293 -0.225 1.00 91.50 92 ILE A O 1
ATOM 765 N N . SER A 1 93 ? -3.481 10.415 1.516 1.00 90.81 93 SER A N 1
ATOM 766 C CA . SER A 1 93 ? -3.373 8.980 1.798 1.00 90.81 93 SER A CA 1
ATOM 767 C C . SER A 1 93 ? -3.874 8.100 0.647 1.00 90.81 93 SER A C 1
ATOM 769 O O . SER A 1 93 ? -3.305 7.039 0.409 1.00 90.81 93 SER A O 1
ATOM 771 N N . ILE A 1 94 ? -4.898 8.541 -0.091 1.00 91.44 94 ILE A N 1
ATOM 772 C CA . ILE A 1 94 ? -5.390 7.842 -1.287 1.00 91.44 94 ILE A CA 1
ATOM 773 C C . ILE A 1 94 ? -4.370 7.966 -2.422 1.00 91.44 94 ILE A C 1
ATOM 775 O O . ILE A 1 94 ? -4.026 6.961 -3.040 1.00 91.44 94 ILE A O 1
ATOM 779 N N . VAL A 1 95 ? -3.842 9.171 -2.654 1.00 92.56 95 VAL A N 1
ATOM 780 C CA . VAL A 1 95 ? -2.824 9.421 -3.684 1.00 92.56 95 VAL A CA 1
ATOM 781 C C . VAL A 1 95 ? -1.559 8.606 -3.412 1.00 92.56 95 VAL A C 1
ATOM 783 O O . VAL A 1 95 ? -1.020 8.006 -4.331 1.00 92.56 95 VAL A O 1
ATOM 786 N N . MET A 1 96 ? -1.123 8.486 -2.156 1.00 92.31 96 MET A N 1
ATOM 787 C CA . MET A 1 96 ? 0.012 7.633 -1.786 1.00 92.31 96 MET A CA 1
ATOM 788 C C . MET A 1 96 ? -0.216 6.168 -2.166 1.00 92.31 96 MET A C 1
ATOM 790 O O . MET A 1 96 ? 0.685 5.537 -2.710 1.00 92.31 96 MET A O 1
ATOM 794 N N . ILE A 1 97 ? -1.411 5.624 -1.914 1.00 91.19 97 ILE A N 1
ATOM 795 C CA . ILE A 1 97 ? -1.739 4.246 -2.306 1.00 91.19 97 ILE A CA 1
ATOM 796 C C . ILE A 1 97 ? -1.713 4.102 -3.832 1.00 91.19 97 ILE A C 1
ATOM 798 O O . ILE A 1 97 ? -1.160 3.126 -4.337 1.00 91.19 97 ILE A O 1
ATOM 802 N N . ALA A 1 98 ? -2.256 5.079 -4.560 1.00 89.88 98 ALA A N 1
ATOM 803 C CA . ALA A 1 98 ? -2.223 5.085 -6.019 1.00 89.88 98 ALA A CA 1
ATOM 804 C C . ALA A 1 98 ? -0.780 5.126 -6.556 1.00 89.88 98 ALA A C 1
ATOM 806 O O . ALA A 1 98 ? -0.427 4.320 -7.411 1.00 89.88 98 ALA A O 1
ATOM 807 N N . VAL A 1 99 ? 0.090 5.973 -5.999 1.00 90.19 99 VAL A N 1
ATOM 808 C CA . VAL A 1 99 ? 1.507 6.044 -6.397 1.00 90.19 99 VAL A CA 1
ATOM 809 C C . VAL A 1 99 ? 2.233 4.722 -6.134 1.00 90.19 99 VAL A C 1
ATOM 811 O O . VAL A 1 99 ? 2.972 4.256 -6.997 1.00 90.19 99 VAL A O 1
ATOM 814 N N . ILE A 1 100 ? 1.988 4.069 -4.990 1.00 87.56 100 ILE A N 1
ATOM 815 C CA . ILE A 1 100 ? 2.553 2.737 -4.709 1.00 87.56 100 ILE A CA 1
ATOM 816 C C . ILE A 1 100 ? 2.036 1.710 -5.726 1.00 87.56 100 ILE A C 1
ATOM 818 O O . ILE A 1 100 ? 2.806 0.880 -6.199 1.00 87.56 100 ILE A O 1
ATOM 822 N N . SER A 1 101 ? 0.753 1.771 -6.093 1.00 85.38 101 SER A N 1
ATOM 823 C CA . SER A 1 101 ? 0.151 0.826 -7.044 1.00 85.38 101 SER A CA 1
ATOM 824 C C . SER A 1 101 ? 0.735 0.915 -8.456 1.00 85.38 101 SER A C 1
ATOM 826 O O . SER A 1 101 ? 0.771 -0.093 -9.153 1.00 85.38 101 SER A O 1
ATOM 828 N N . MET A 1 102 ? 1.206 2.102 -8.853 1.00 82.31 102 MET A N 1
ATOM 829 C CA . MET A 1 102 ? 1.832 2.371 -10.153 1.00 82.31 102 MET A CA 1
ATOM 830 C C . MET A 1 102 ? 3.321 2.002 -10.186 1.00 82.31 102 MET A C 1
ATOM 832 O O . MET A 1 102 ? 3.951 2.086 -11.241 1.00 82.31 102 MET A O 1
ATOM 836 N N . SER A 1 103 ? 3.897 1.624 -9.042 1.00 75.25 103 SER A N 1
ATOM 837 C CA . SER A 1 103 ? 5.295 1.218 -8.942 1.00 75.25 103 SER A CA 1
ATOM 838 C C . SER A 1 103 ? 5.507 -0.202 -9.496 1.00 75.25 103 SER A C 1
ATOM 840 O O . SER A 1 103 ? 4.650 -1.083 -9.362 1.00 75.25 103 SER A O 1
ATOM 842 N N . GLY A 1 104 ? 6.669 -0.433 -10.113 1.00 67.50 104 GLY A N 1
ATOM 843 C CA . GLY A 1 104 ? 7.077 -1.722 -10.684 1.00 67.50 104 GLY A CA 1
ATOM 844 C C . GLY A 1 104 ? 6.593 -1.976 -12.119 1.00 67.50 104 GLY A C 1
ATOM 845 O O . GLY A 1 104 ? 6.249 -1.056 -12.858 1.00 67.50 104 GLY A O 1
ATOM 846 N N . HIS A 1 105 ? 6.559 -3.252 -12.513 1.00 65.50 105 HIS A N 1
ATOM 847 C CA . HIS A 1 105 ? 6.287 -3.725 -13.883 1.00 65.50 105 HIS A CA 1
ATOM 848 C C . HIS A 1 105 ? 4.817 -3.623 -14.336 1.00 65.50 105 HIS A C 1
ATOM 850 O O . HIS A 1 105 ? 4.389 -4.329 -15.242 1.00 65.50 105 HIS A O 1
ATOM 856 N N . VAL A 1 106 ? 4.002 -2.764 -13.717 1.00 65.19 106 VAL A N 1
ATOM 857 C CA . VAL A 1 106 ? 2.588 -2.605 -14.120 1.00 65.19 106 VAL A CA 1
ATOM 858 C C . VAL A 1 106 ? 2.471 -2.061 -15.534 1.00 65.19 106 VAL A C 1
ATOM 860 O O . VAL A 1 106 ? 1.587 -2.443 -16.293 1.00 65.19 106 VAL A O 1
ATOM 863 N N . TRP A 1 107 ? 3.406 -1.191 -15.897 1.00 68.38 107 TRP A N 1
ATOM 864 C CA . TRP A 1 107 ? 3.449 -0.553 -17.204 1.00 68.38 107 TRP A CA 1
ATOM 865 C C . TRP A 1 107 ? 3.758 -1.524 -18.347 1.00 68.38 107 TRP A C 1
ATOM 867 O O . TRP A 1 107 ? 3.469 -1.197 -19.491 1.00 68.38 107 TRP A O 1
ATOM 877 N N . SER A 1 108 ? 4.292 -2.715 -18.051 1.00 66.75 108 SER A N 1
ATOM 878 C CA . SER A 1 108 ? 4.537 -3.765 -19.047 1.00 66.75 108 SER A CA 1
ATOM 879 C C . SER A 1 108 ? 3.410 -4.800 -19.143 1.00 66.75 108 SER A C 1
ATOM 881 O O . SER A 1 108 ? 3.564 -5.785 -19.862 1.00 66.75 108 SER A O 1
ATOM 883 N N . GLN A 1 109 ? 2.301 -4.630 -18.414 1.00 69.62 109 GLN A N 1
ATOM 884 C CA . GLN A 1 109 ? 1.144 -5.527 -18.518 1.00 69.62 109 GLN A CA 1
ATOM 885 C C . GLN A 1 109 ? 0.282 -5.203 -19.742 1.00 69.62 109 GLN A C 1
ATOM 887 O O . GLN A 1 109 ? 0.353 -4.107 -20.294 1.00 69.62 109 GLN A O 1
ATOM 892 N N . GLN A 1 110 ? -0.551 -6.161 -20.166 1.00 70.75 110 GLN A N 1
ATOM 893 C CA . GLN A 1 110 ? -1.378 -6.020 -21.372 1.00 70.75 110 GLN A CA 1
ATOM 894 C C . GLN A 1 110 ? -2.366 -4.850 -21.274 1.00 70.75 110 GLN A C 1
ATOM 896 O O . GLN A 1 110 ? -2.600 -4.158 -22.263 1.00 70.75 110 GLN A O 1
ATOM 901 N N . VAL A 1 111 ? -2.929 -4.607 -20.083 1.00 80.94 111 VAL A N 1
ATOM 902 C CA . VAL A 1 111 ? -3.859 -3.498 -19.827 1.00 80.94 111 VAL A CA 1
ATOM 903 C C . VAL A 1 111 ? -3.440 -2.746 -18.554 1.00 80.94 111 VAL A C 1
ATOM 905 O O . VAL A 1 111 ? -4.057 -2.921 -17.502 1.00 80.94 111 VAL A O 1
ATOM 908 N N . PRO A 1 112 ? -2.433 -1.850 -18.625 1.00 79.75 112 PRO A N 1
ATOM 909 C CA . PRO A 1 112 ? 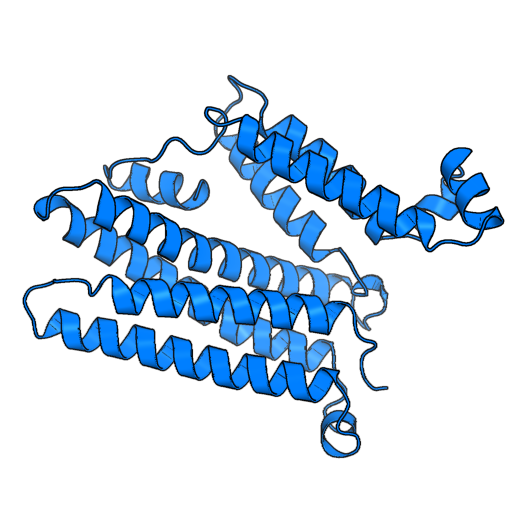-1.823 -1.234 -17.441 1.00 79.75 112 PRO A CA 1
ATOM 910 C C . PRO A 1 112 ? -2.819 -0.528 -16.510 1.00 79.75 112 PRO A C 1
ATOM 912 O O . PRO A 1 112 ? -2.705 -0.606 -15.290 1.00 79.75 112 PRO A O 1
ATOM 915 N N . LEU A 1 113 ? -3.838 0.139 -17.067 1.00 84.12 113 LEU A N 1
ATOM 916 C CA . LEU A 1 113 ? -4.863 0.832 -16.277 1.00 84.12 113 LEU A CA 1
ATOM 917 C C . LEU A 1 113 ? -5.685 -0.127 -15.406 1.00 84.12 113 LEU A C 1
ATOM 919 O O . LEU A 1 113 ? -5.997 0.198 -14.260 1.00 84.12 113 LEU A O 1
ATOM 923 N N . TRP A 1 114 ? -6.025 -1.306 -15.927 1.00 84.31 114 TRP A N 1
ATOM 924 C CA . TRP A 1 114 ? -6.787 -2.313 -15.189 1.00 84.31 114 TRP A CA 1
ATOM 925 C C . TRP A 1 114 ? -5.965 -2.868 -14.025 1.00 84.31 114 TRP A C 1
ATOM 927 O O . TRP A 1 114 ? -6.429 -2.907 -12.882 1.00 84.31 114 TRP A O 1
ATOM 937 N N . SER A 1 115 ? -4.700 -3.167 -14.296 1.00 83.81 115 SER A N 1
ATOM 938 C CA . SER A 1 115 ? -3.721 -3.648 -13.328 1.00 83.81 115 SER A CA 1
ATOM 939 C C . SER A 1 115 ? -3.490 -2.646 -12.190 1.00 83.81 115 SER A C 1
ATOM 941 O O . SER A 1 115 ? -3.485 -3.027 -11.016 1.00 83.81 115 SER A O 1
ATOM 943 N N . ILE A 1 116 ? -3.385 -1.343 -12.500 1.00 86.38 116 ILE A N 1
ATOM 944 C CA . ILE A 1 116 ? -3.281 -0.261 -11.498 1.00 86.38 116 ILE A CA 1
ATOM 945 C C . ILE A 1 116 ? -4.521 -0.233 -10.598 1.00 86.38 116 ILE A C 1
ATOM 947 O O . ILE A 1 116 ? -4.394 -0.128 -9.374 1.00 86.38 116 ILE A O 1
ATOM 951 N N . ILE A 1 117 ? -5.723 -0.342 -11.173 1.00 88.81 117 ILE A N 1
ATOM 952 C CA . ILE A 1 117 ? -6.978 -0.327 -10.407 1.00 88.81 117 ILE A CA 1
ATOM 953 C C . ILE A 1 117 ? -7.030 -1.521 -9.453 1.00 88.81 117 ILE A C 1
ATOM 955 O O . ILE A 1 117 ? -7.267 -1.334 -8.255 1.00 88.81 117 ILE A O 1
ATOM 959 N N . ILE A 1 118 ? -6.754 -2.735 -9.941 1.00 87.56 118 ILE A N 1
ATOM 960 C CA . ILE A 1 118 ? -6.758 -3.939 -9.099 1.00 87.56 118 ILE A CA 1
ATOM 961 C C . ILE A 1 118 ? -5.722 -3.807 -7.978 1.00 87.56 118 ILE A C 1
ATOM 963 O O . ILE A 1 118 ? -6.056 -4.042 -6.812 1.00 87.56 118 ILE A O 1
ATOM 967 N N . ARG A 1 119 ? -4.492 -3.377 -8.291 1.00 88.25 119 ARG A N 1
ATOM 968 C CA . ARG A 1 119 ? -3.422 -3.169 -7.300 1.00 88.25 119 ARG A CA 1
ATOM 969 C C . ARG A 1 119 ? -3.791 -2.113 -6.265 1.00 88.25 119 ARG A C 1
ATOM 971 O O . ARG A 1 119 ? -3.556 -2.322 -5.077 1.00 88.25 119 ARG A O 1
ATOM 978 N N . THR A 1 120 ? -4.420 -1.015 -6.677 1.00 90.69 120 THR A N 1
ATOM 979 C CA . THR A 1 120 ? -4.907 0.028 -5.761 1.00 90.69 120 THR A CA 1
ATOM 980 C C . THR A 1 120 ? -5.923 -0.552 -4.779 1.00 90.69 120 THR A C 1
ATOM 982 O O . THR A 1 120 ? -5.786 -0.375 -3.567 1.00 90.69 120 THR A O 1
ATOM 985 N N . ILE A 1 121 ? -6.917 -1.298 -5.273 1.00 91.19 121 ILE A N 1
ATOM 986 C CA . ILE A 1 121 ? -7.936 -1.944 -4.430 1.00 91.19 121 ILE A CA 1
ATOM 987 C C . ILE A 1 121 ? -7.284 -2.976 -3.494 1.00 91.19 121 ILE A C 1
ATOM 989 O O . ILE A 1 121 ? -7.624 -3.031 -2.308 1.00 91.19 121 ILE A O 1
ATOM 993 N N . HIS A 1 122 ? -6.306 -3.743 -3.983 1.00 89.81 122 HIS A N 1
ATOM 994 C CA . HIS A 1 122 ? -5.555 -4.700 -3.170 1.00 89.81 122 HIS A CA 1
ATOM 995 C C . HIS A 1 122 ? -4.789 -4.011 -2.032 1.00 89.81 122 HIS A C 1
ATOM 997 O O . HIS A 1 122 ? -4.887 -4.419 -0.873 1.00 89.81 122 HIS A O 1
ATOM 1003 N N . LEU A 1 123 ? -4.078 -2.919 -2.329 1.00 90.06 123 LEU A N 1
ATOM 1004 C CA . LEU A 1 123 ? -3.332 -2.133 -1.343 1.00 90.06 123 LEU A CA 1
ATOM 1005 C C . LEU A 1 123 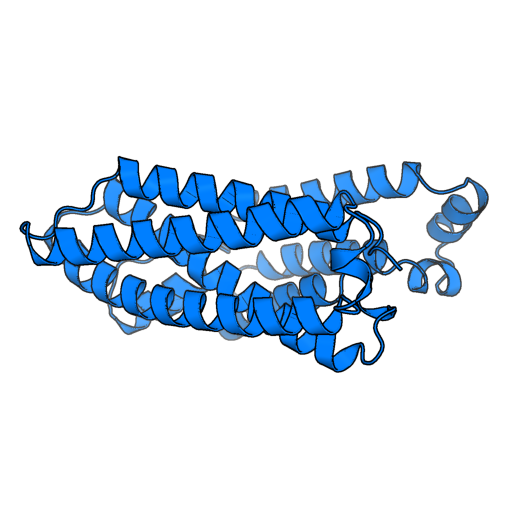? -4.249 -1.452 -0.322 1.00 90.06 123 LEU A C 1
ATOM 1007 O O . LEU A 1 123 ? -3.893 -1.368 0.858 1.00 90.06 123 LEU A O 1
ATOM 1011 N N . ILE A 1 124 ? -5.448 -1.018 -0.725 1.00 91.44 124 ILE A N 1
ATOM 1012 C CA . ILE A 1 124 ? -6.482 -0.548 0.210 1.00 91.44 124 ILE A CA 1
ATOM 1013 C C . ILE A 1 124 ? -6.872 -1.677 1.172 1.00 91.44 124 ILE A C 1
ATOM 1015 O O . ILE A 1 124 ? -6.897 -1.461 2.387 1.00 91.44 124 ILE A O 1
ATOM 1019 N N . GLY A 1 125 ? -7.127 -2.882 0.650 1.00 87.62 125 GLY A N 1
ATOM 1020 C CA . GLY A 1 125 ? -7.410 -4.072 1.455 1.00 87.62 125 GLY A CA 1
ATOM 1021 C C . GLY A 1 125 ? -6.301 -4.354 2.473 1.00 87.62 125 GLY A C 1
ATOM 1022 O O . GLY A 1 125 ? -6.575 -4.478 3.666 1.00 87.62 125 GLY A O 1
ATOM 1023 N N . LEU A 1 126 ? -5.040 -4.345 2.032 1.00 86.25 126 LEU A N 1
ATOM 1024 C CA . LEU A 1 126 ? -3.854 -4.550 2.877 1.00 86.25 126 LEU A CA 1
ATOM 1025 C C . LEU A 1 126 ? -3.749 -3.474 3.963 1.00 86.25 126 LEU A C 1
ATOM 1027 O O . LEU A 1 126 ? -3.524 -3.782 5.134 1.00 86.25 126 LEU A O 1
ATOM 1031 N N . THR A 1 127 ? -3.970 -2.211 3.597 1.00 89.25 127 THR A N 1
ATOM 1032 C CA . THR A 1 127 ? -3.913 -1.065 4.515 1.00 89.25 127 THR A CA 1
ATOM 1033 C C . THR A 1 127 ? -4.985 -1.153 5.601 1.00 89.25 127 THR A C 1
ATOM 1035 O O . THR A 1 127 ? -4.720 -0.851 6.772 1.00 89.25 127 THR A O 1
ATOM 1038 N N . LEU A 1 128 ? -6.200 -1.573 5.238 1.00 88.31 128 LEU A N 1
ATOM 1039 C CA . LEU A 1 128 ? -7.301 -1.788 6.177 1.00 88.31 128 LEU A CA 1
ATOM 1040 C C . LEU A 1 128 ? -7.036 -2.986 7.091 1.00 88.31 128 LEU A C 1
ATOM 1042 O O . LEU A 1 128 ? -7.215 -2.865 8.304 1.00 88.31 128 LEU A O 1
ATOM 1046 N N . TRP A 1 129 ? -6.576 -4.102 6.525 1.00 85.38 129 TRP A N 1
ATOM 1047 C CA . TRP A 1 129 ? -6.271 -5.336 7.247 1.00 85.38 129 TRP A CA 1
ATOM 1048 C C . TRP A 1 129 ? -5.143 -5.134 8.267 1.00 85.38 129 TRP A C 1
ATOM 1050 O O . TRP A 1 129 ? -5.351 -5.275 9.475 1.00 85.38 129 TRP A O 1
ATOM 1060 N N . LEU A 1 130 ? -3.973 -4.675 7.814 1.00 82.44 130 LEU A N 1
ATOM 1061 C CA . LEU A 1 130 ? -2.816 -4.431 8.678 1.00 82.44 130 LEU A CA 1
ATOM 1062 C C . LEU A 1 130 ? -3.100 -3.311 9.678 1.00 82.44 130 LEU A C 1
ATOM 1064 O O . LEU A 1 130 ? -2.766 -3.408 10.860 1.00 82.44 130 LEU A O 1
ATOM 1068 N N . GLY A 1 131 ? -3.794 -2.261 9.230 1.00 84.50 131 GLY A N 1
ATOM 1069 C CA . GLY A 1 131 ? -4.279 -1.218 10.117 1.00 84.50 131 GLY A CA 1
ATOM 1070 C C . GLY A 1 131 ? -5.122 -1.789 11.255 1.00 84.50 131 GLY A C 1
ATOM 1071 O O . GLY A 1 131 ? -4.947 -1.353 12.392 1.00 84.50 131 GLY A O 1
ATOM 1072 N N . SER A 1 132 ? -6.024 -2.731 10.956 1.00 81.25 132 SER A N 1
ATOM 1073 C CA . SER A 1 132 ? -6.986 -3.303 11.907 1.00 81.25 132 SER A CA 1
ATOM 1074 C C . SER A 1 132 ? -6.274 -4.097 12.992 1.00 81.25 132 SER A C 1
ATOM 1076 O O . SER A 1 132 ? -6.542 -3.893 14.179 1.00 81.25 132 SER A O 1
ATOM 1078 N N . LEU A 1 133 ? -5.291 -4.910 12.595 1.00 76.69 133 LEU A N 1
ATOM 1079 C CA . LEU A 1 133 ? -4.436 -5.662 13.512 1.00 76.69 133 LEU A CA 1
ATOM 1080 C C . LEU A 1 133 ? -3.664 -4.738 14.455 1.00 76.69 133 LEU A C 1
ATOM 1082 O O . LEU A 1 133 ? -3.775 -4.870 15.675 1.00 76.69 133 LEU A O 1
ATOM 1086 N N . VAL A 1 134 ? -2.946 -3.749 13.914 1.00 79.81 134 VAL A N 1
ATOM 1087 C CA . VAL A 1 134 ? -2.172 -2.793 14.728 1.00 79.81 134 VAL A CA 1
ATOM 1088 C C . VAL A 1 134 ? -3.085 -2.026 15.690 1.00 79.81 134 VAL A C 1
ATOM 1090 O O . VAL A 1 134 ? -2.754 -1.839 16.864 1.00 79.81 134 VAL A O 1
ATOM 1093 N N . TYR A 1 135 ? -4.263 -1.616 15.220 1.00 81.12 135 TYR A N 1
ATOM 1094 C CA . TYR A 1 135 ? -5.249 -0.906 16.031 1.00 81.12 135 TYR A CA 1
ATOM 1095 C C . TYR A 1 135 ? -5.775 -1.775 17.182 1.00 81.12 135 TYR A C 1
ATOM 1097 O O . TYR A 1 135 ? -5.918 -1.289 18.308 1.00 81.12 135 TYR A O 1
ATOM 1105 N N . LEU A 1 136 ? -6.013 -3.066 16.929 1.00 76.19 136 LEU A N 1
ATOM 1106 C CA . LEU A 1 136 ? -6.441 -4.020 17.948 1.00 76.19 136 LEU A CA 1
ATOM 1107 C C . LEU A 1 136 ? -5.352 -4.246 19.000 1.00 76.19 136 LEU A C 1
ATOM 1109 O O . LEU A 1 136 ? -5.660 -4.221 20.191 1.00 76.19 136 LEU A O 1
ATOM 1113 N N . ILE A 1 137 ? -4.087 -4.386 18.589 1.00 75.25 137 ILE A N 1
ATOM 1114 C CA . ILE A 1 137 ? -2.939 -4.503 19.505 1.00 75.25 137 ILE A CA 1
ATOM 1115 C C . ILE A 1 137 ? -2.848 -3.268 20.405 1.00 75.25 137 ILE A C 1
ATOM 1117 O O . ILE A 1 137 ? -2.769 -3.392 21.627 1.00 75.25 137 ILE A O 1
ATOM 1121 N N . CYS A 1 138 ? -2.936 -2.066 19.827 1.00 77.06 138 CYS A N 1
ATOM 1122 C CA . CYS A 1 138 ? -2.906 -0.819 20.592 1.00 77.06 138 CYS A CA 1
ATOM 1123 C C . CYS A 1 138 ? -4.037 -0.742 21.632 1.00 77.06 138 CYS A C 1
ATOM 1125 O O . CYS A 1 138 ? -3.803 -0.298 22.759 1.00 77.06 138 CYS A O 1
ATOM 1127 N N . TYR A 1 139 ? -5.243 -1.213 21.297 1.00 75.12 139 TYR A N 1
ATOM 1128 C CA . TYR A 1 139 ? -6.351 -1.316 22.254 1.00 75.12 139 TYR A CA 1
ATOM 1129 C C . TYR A 1 139 ? -6.118 -2.382 23.327 1.00 75.12 139 TYR A C 1
ATOM 1131 O O . TYR A 1 139 ? -6.361 -2.115 24.503 1.00 75.12 139 TYR A O 1
ATOM 1139 N N . ALA A 1 1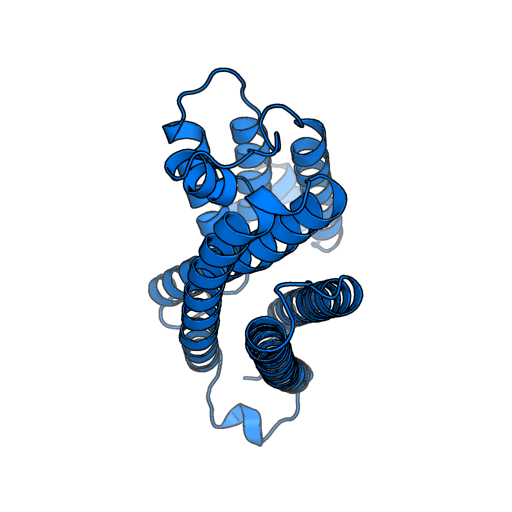40 ? -5.623 -3.561 22.945 1.00 70.31 140 ALA A N 1
ATOM 1140 C CA . ALA A 1 140 ? -5.366 -4.679 23.852 1.00 70.31 140 ALA A CA 1
ATOM 1141 C C . ALA A 1 140 ? -4.287 -4.368 24.905 1.00 70.31 140 ALA A C 1
ATOM 1143 O O . ALA A 1 140 ? -4.289 -4.973 25.983 1.00 70.31 140 ALA A O 1
ATOM 1144 N N . ILE A 1 141 ? -3.379 -3.435 24.596 1.00 72.81 141 ILE A N 1
ATOM 1145 C CA . ILE A 1 141 ? -2.342 -2.942 25.512 1.00 72.81 141 ILE A CA 1
ATOM 1146 C C . ILE A 1 141 ? -2.867 -1.795 26.392 1.00 72.81 141 ILE A C 1
ATOM 1148 O O . ILE A 1 141 ? -2.565 -1.763 27.581 1.00 72.81 141 ILE A O 1
ATOM 1152 N N . LYS A 1 142 ? -3.635 -0.841 25.838 1.00 72.25 142 LYS A N 1
ATOM 1153 C CA . LYS A 1 142 ? -3.907 0.456 26.500 1.00 72.25 142 LYS A CA 1
ATOM 1154 C C . LYS A 1 142 ? -5.306 0.645 27.107 1.00 72.25 142 LYS A C 1
ATOM 1156 O O . LYS A 1 142 ? -5.539 1.699 27.705 1.00 72.25 142 LYS A O 1
ATOM 1161 N N . VAL A 1 143 ? -6.266 -0.268 26.926 1.00 63.97 143 VAL A N 1
ATOM 1162 C CA . VAL A 1 143 ? -7.691 0.010 27.229 1.00 63.97 143 VAL A CA 1
ATOM 1163 C C . VAL A 1 143 ? -8.339 -1.036 28.150 1.00 63.97 143 VAL A C 1
ATOM 1165 O O . VAL A 1 143 ? -8.092 -2.231 28.026 1.00 63.97 143 VAL A O 1
ATOM 1168 N N . LYS A 1 144 ? -9.199 -0.566 29.075 1.00 58.38 144 LYS A N 1
ATOM 1169 C CA . LYS A 1 144 ? -10.043 -1.393 29.964 1.00 58.38 144 LYS A CA 1
ATOM 1170 C C . LYS A 1 144 ? -11.153 -2.123 29.179 1.00 58.38 144 LYS A C 1
ATOM 1172 O O . LYS A 1 144 ? -11.675 -1.613 28.191 1.00 58.38 144 LYS A O 1
ATOM 1177 N N . ILE A 1 145 ? -11.551 -3.295 29.677 1.00 59.50 145 ILE A N 1
ATOM 1178 C CA . ILE A 1 145 ? -12.375 -4.328 29.009 1.00 59.50 145 ILE A CA 1
ATOM 1179 C C . ILE A 1 145 ? -13.693 -3.808 28.383 1.00 59.50 145 ILE A C 1
ATOM 1181 O O . ILE A 1 145 ? -14.092 -4.290 27.324 1.00 59.50 145 ILE A O 1
ATOM 1185 N N . ASN A 1 146 ? -14.344 -2.787 28.953 1.00 56.97 146 ASN A N 1
ATOM 1186 C CA . ASN A 1 146 ? -15.706 -2.389 28.552 1.00 56.97 146 ASN A CA 1
ATOM 1187 C C . ASN A 1 146 ? -15.826 -1.747 27.153 1.00 56.97 146 ASN A C 1
ATOM 1189 O O . ASN A 1 146 ? -16.867 -1.887 26.518 1.00 56.97 146 ASN A O 1
ATOM 1193 N N . GLN A 1 147 ? -14.786 -1.083 26.631 1.00 62.25 147 GLN A N 1
ATOM 1194 C CA . GLN A 1 147 ? -14.807 -0.522 25.263 1.00 62.25 147 GLN A CA 1
ATOM 1195 C C . GLN A 1 147 ? -14.278 -1.496 24.200 1.00 62.25 147 GLN A C 1
ATOM 1197 O O . GLN A 1 147 ? -14.434 -1.261 23.000 1.00 62.25 147 GLN A O 1
ATOM 1202 N N . LEU A 1 148 ? -13.677 -2.611 24.624 1.00 65.62 148 LEU A N 1
ATOM 1203 C CA . LEU A 1 148 ? -13.031 -3.579 23.739 1.00 65.62 148 LEU A CA 1
ATOM 1204 C C . LEU A 1 148 ? -14.035 -4.261 22.799 1.00 65.62 148 LEU A C 1
ATOM 1206 O O . LEU A 1 148 ? -13.714 -4.581 21.657 1.00 65.62 148 LEU A O 1
ATOM 1210 N N . THR A 1 149 ? -15.269 -4.441 23.261 1.00 66.44 149 THR A N 1
ATOM 1211 C CA . THR A 1 149 ? -16.324 -5.197 22.573 1.00 66.44 149 THR A CA 1
ATOM 1212 C C . THR A 1 149 ? -16.831 -4.463 21.323 1.00 66.44 149 THR A C 1
ATOM 1214 O O . THR A 1 149 ? -16.914 -5.045 20.237 1.00 66.44 149 THR A O 1
ATOM 1217 N N . SER A 1 150 ? -17.085 -3.155 21.444 1.00 69.25 150 SER A N 1
ATOM 1218 C CA . SER A 1 150 ? -17.524 -2.283 20.347 1.00 69.25 150 SER A CA 1
ATOM 1219 C C . SER A 1 150 ? -16.418 -2.077 19.308 1.00 69.25 150 SER A C 1
ATOM 1221 O O . SER A 1 150 ? -16.654 -2.206 18.102 1.00 69.25 150 SER A O 1
ATOM 1223 N N . VAL A 1 151 ? -15.182 -1.863 19.772 1.00 72.44 151 VAL A N 1
ATOM 1224 C CA . VAL A 1 151 ? -13.992 -1.749 18.913 1.00 72.44 151 VAL A CA 1
ATOM 1225 C C . VAL A 1 151 ? -13.780 -3.037 18.132 1.00 72.44 151 VAL A C 1
ATOM 1227 O O . VAL A 1 151 ? -13.623 -3.003 16.916 1.00 72.44 151 VAL A O 1
ATOM 1230 N N . ARG A 1 152 ? -13.867 -4.192 18.793 1.00 71.44 152 ARG A N 1
ATOM 1231 C CA . ARG A 1 152 ? -13.718 -5.492 18.140 1.00 71.44 152 ARG A CA 1
ATOM 1232 C C . ARG A 1 152 ? -14.779 -5.725 17.072 1.00 71.44 152 ARG A C 1
ATOM 1234 O O . ARG A 1 152 ? -14.439 -6.154 15.977 1.00 71.44 152 ARG A O 1
ATOM 1241 N N . ARG A 1 153 ? -16.051 -5.412 17.343 1.00 73.00 153 ARG A N 1
ATOM 1242 C CA . ARG A 1 153 ? -17.123 -5.543 16.340 1.00 73.00 153 ARG A CA 1
ATOM 1243 C C . ARG A 1 153 ? -16.879 -4.637 15.131 1.00 73.00 153 ARG A C 1
ATOM 1245 O O . ARG A 1 153 ? -17.165 -5.033 14.004 1.00 73.00 153 ARG A O 1
ATOM 1252 N N . MET A 1 154 ? -16.357 -3.428 15.347 1.00 83.12 154 MET A N 1
ATOM 1253 C CA . MET A 1 154 ? -15.934 -2.544 14.258 1.00 83.12 154 MET A CA 1
ATOM 1254 C C . MET A 1 154 ? -14.802 -3.164 13.441 1.00 83.12 154 MET A C 1
ATOM 1256 O O . MET A 1 154 ? -14.931 -3.264 12.224 1.00 83.12 154 MET A O 1
ATOM 1260 N N . LEU A 1 155 ? -13.730 -3.590 14.107 1.00 79.25 155 LEU A N 1
ATOM 1261 C CA . LEU A 1 155 ? -12.541 -4.137 13.463 1.00 79.25 155 LEU A CA 1
ATOM 1262 C C . LEU A 1 155 ? -12.841 -5.433 12.714 1.00 79.25 155 LEU A C 1
ATOM 1264 O O . LEU A 1 155 ? -12.383 -5.574 11.593 1.00 79.25 155 LEU A O 1
ATOM 1268 N N . LEU A 1 156 ? -13.678 -6.324 13.256 1.00 75.06 156 LEU A N 1
ATOM 1269 C CA . LEU A 1 156 ? -14.109 -7.546 12.566 1.00 75.06 156 LEU A CA 1
ATOM 1270 C C . LEU A 1 156 ? -14.837 -7.238 11.253 1.00 75.06 156 LEU A C 1
ATOM 1272 O O . LEU A 1 156 ? -14.520 -7.844 10.236 1.00 75.06 156 LEU A O 1
ATOM 1276 N N . LYS A 1 157 ? -15.766 -6.268 11.240 1.00 80.19 157 LYS A N 1
ATOM 1277 C CA . LYS A 1 157 ? -16.451 -5.860 9.999 1.00 80.19 157 LYS A CA 1
ATOM 1278 C C . LYS A 1 157 ? -15.466 -5.321 8.961 1.00 80.19 157 LYS A C 1
ATOM 1280 O O . LYS A 1 157 ? -15.555 -5.688 7.797 1.00 80.19 157 LYS A O 1
ATOM 1285 N N . VAL A 1 158 ? -14.526 -4.475 9.388 1.00 84.81 158 VAL A N 1
ATOM 1286 C CA . VAL A 1 158 ? -13.484 -3.939 8.497 1.00 84.81 158 VAL A CA 1
ATOM 1287 C C . VAL A 1 158 ? -12.570 -5.057 7.993 1.00 84.81 158 VAL A C 1
ATOM 1289 O O . VAL A 1 158 ? -12.247 -5.077 6.813 1.00 84.81 158 VAL A O 1
ATOM 1292 N N . ASN A 1 159 ? -12.204 -6.009 8.854 1.00 82.06 159 ASN A N 1
ATOM 1293 C CA . ASN A 1 159 ? -11.311 -7.110 8.508 1.00 82.06 159 ASN A CA 1
ATOM 1294 C C . ASN A 1 159 ? -11.946 -8.074 7.503 1.00 82.06 159 ASN A C 1
ATOM 1296 O O . ASN A 1 159 ? -11.278 -8.488 6.569 1.00 82.06 159 ASN A O 1
ATOM 1300 N N . ILE A 1 160 ? -13.235 -8.394 7.658 1.00 79.94 160 ILE A N 1
ATOM 1301 C CA . ILE A 1 160 ? -13.967 -9.234 6.698 1.00 79.94 160 ILE A CA 1
ATOM 1302 C C . ILE A 1 160 ? -13.985 -8.568 5.320 1.00 79.94 160 ILE A C 1
ATOM 1304 O O . ILE A 1 160 ? -13.642 -9.210 4.333 1.00 79.94 160 ILE A O 1
ATOM 1308 N N . ILE A 1 161 ? -14.321 -7.274 5.254 1.00 84.88 161 ILE A N 1
ATOM 1309 C CA . ILE A 1 161 ? -14.305 -6.517 3.992 1.00 84.88 161 ILE A CA 1
ATOM 1310 C C . ILE A 1 161 ? -12.895 -6.516 3.391 1.00 84.88 161 ILE A C 1
ATOM 1312 O O . ILE A 1 161 ? -12.738 -6.796 2.208 1.00 84.88 161 ILE A O 1
ATOM 1316 N N . ALA A 1 162 ? -11.871 -6.259 4.207 1.00 85.88 162 ALA A N 1
ATOM 1317 C CA . ALA A 1 162 ? -10.485 -6.241 3.760 1.00 85.88 162 ALA A CA 1
ATOM 1318 C C . ALA A 1 162 ? -10.034 -7.603 3.207 1.00 85.88 162 ALA A C 1
ATOM 1320 O O . ALA A 1 162 ? -9.449 -7.650 2.132 1.00 85.88 162 ALA A O 1
ATOM 1321 N N . VAL A 1 163 ? -10.350 -8.711 3.886 1.00 83.25 163 VAL A N 1
ATOM 1322 C CA . VAL A 1 163 ? -10.020 -10.068 3.418 1.00 83.25 163 VAL A CA 1
ATOM 1323 C C . VAL A 1 163 ? -10.740 -10.389 2.111 1.00 83.25 163 VAL A C 1
ATOM 1325 O O . VAL A 1 163 ? -10.102 -10.884 1.189 1.00 83.25 163 VAL A O 1
ATOM 1328 N N . ILE A 1 164 ? -12.030 -10.059 1.990 1.00 84.94 164 ILE A N 1
ATOM 1329 C CA . ILE A 1 164 ? -12.782 -10.239 0.738 1.00 84.94 164 ILE A CA 1
ATOM 1330 C C . ILE A 1 164 ? -12.096 -9.470 -0.396 1.00 84.94 164 ILE A C 1
ATOM 1332 O O . ILE A 1 164 ? -11.783 -10.059 -1.428 1.00 84.94 164 ILE A O 1
ATOM 1336 N N . MET A 1 165 ? -11.790 -8.183 -0.189 1.00 88.50 165 MET A N 1
ATOM 1337 C CA . MET A 1 165 ? -11.071 -7.373 -1.177 1.00 88.50 165 MET A CA 1
ATOM 1338 C C . MET A 1 165 ? -9.739 -8.020 -1.565 1.00 88.50 165 MET A C 1
ATOM 1340 O O . MET A 1 165 ? -9.452 -8.127 -2.753 1.00 88.50 165 MET A O 1
ATOM 1344 N N . LEU A 1 166 ? -8.950 -8.484 -0.591 1.00 86.50 166 LEU A N 1
ATOM 1345 C CA . LEU A 1 166 ? -7.636 -9.091 -0.815 1.00 86.50 166 LEU A CA 1
ATOM 1346 C C . LEU A 1 166 ? -7.696 -10.406 -1.586 1.00 86.50 166 LEU A C 1
ATOM 1348 O O . LEU A 1 166 ? -6.861 -10.616 -2.462 1.00 86.50 166 LEU A O 1
ATOM 1352 N N . VAL A 1 167 ? -8.667 -11.271 -1.288 1.00 83.94 167 VAL A N 1
ATOM 1353 C CA . VAL A 1 167 ? -8.843 -12.548 -1.993 1.00 83.94 167 VAL A CA 1
ATOM 1354 C C . VAL A 1 167 ? -9.254 -12.292 -3.440 1.00 83.94 167 VAL A C 1
ATOM 1356 O O . VAL A 1 167 ? -8.581 -12.771 -4.348 1.00 83.94 167 VAL A O 1
ATOM 1359 N N . PHE A 1 168 ? -10.295 -11.484 -3.671 1.00 87.94 168 PHE A N 1
ATOM 1360 C CA . PHE A 1 168 ? -10.773 -11.197 -5.028 1.00 87.94 168 PHE A CA 1
ATOM 1361 C C . PHE A 1 168 ? -9.706 -10.504 -5.878 1.00 87.94 168 PHE A C 1
ATOM 1363 O O . PHE A 1 168 ? -9.395 -10.962 -6.973 1.00 87.94 168 PHE A O 1
ATOM 1370 N N . THR A 1 169 ? -9.099 -9.433 -5.367 1.00 88.88 169 THR A N 1
ATOM 1371 C CA . THR A 1 169 ? -8.045 -8.722 -6.108 1.00 88.88 169 THR A CA 1
ATOM 1372 C C . THR A 1 169 ? -6.771 -9.546 -6.249 1.00 88.88 169 THR A C 1
ATOM 1374 O O . THR A 1 169 ? -6.103 -9.441 -7.266 1.00 88.88 169 THR A O 1
ATOM 1377 N N . GLY A 1 170 ? -6.438 -10.397 -5.274 1.00 82.75 170 GLY A N 1
ATOM 1378 C CA . GLY A 1 170 ? -5.296 -11.307 -5.358 1.00 82.75 170 GLY A CA 1
ATOM 1379 C C . GLY A 1 170 ? -5.443 -12.331 -6.482 1.00 82.75 170 GLY A C 1
ATOM 1380 O O . GLY A 1 170 ? -4.486 -12.555 -7.217 1.00 82.75 170 GLY A O 1
ATOM 1381 N N . ILE A 1 171 ? -6.642 -12.899 -6.648 1.00 82.62 171 ILE A N 1
ATOM 1382 C CA . ILE A 1 171 ? -6.962 -13.800 -7.765 1.00 82.62 171 ILE A CA 1
ATOM 1383 C C . ILE A 1 171 ? -6.868 -13.045 -9.094 1.00 82.62 171 ILE A C 1
ATOM 1385 O O . ILE A 1 171 ? -6.226 -13.529 -10.020 1.00 82.62 171 ILE A O 1
ATOM 1389 N N . LEU A 1 172 ? -7.456 -11.846 -9.176 1.00 83.94 172 LEU A N 1
ATOM 1390 C CA . LEU A 1 172 ? -7.409 -11.033 -10.393 1.00 83.94 172 LEU A CA 1
ATOM 1391 C C . LEU A 1 172 ? -5.974 -10.670 -10.796 1.00 83.94 172 LEU A C 1
ATOM 1393 O O . LEU A 1 172 ? -5.635 -10.829 -11.960 1.00 83.94 172 LEU A O 1
ATOM 1397 N N . MET A 1 173 ? -5.118 -10.255 -9.854 1.00 78.06 173 MET A N 1
ATOM 1398 C CA . MET A 1 173 ? -3.707 -9.968 -10.153 1.00 78.06 173 MET A CA 1
ATOM 1399 C C . MET A 1 173 ? -2.942 -11.213 -10.594 1.00 78.06 173 MET A C 1
ATOM 1401 O O . MET A 1 173 ? -2.103 -11.106 -11.473 1.00 78.06 173 MET A O 1
ATOM 1405 N N . ALA A 1 174 ? -3.221 -12.387 -10.018 1.00 76.00 174 ALA A N 1
ATOM 1406 C CA . ALA A 1 174 ? -2.569 -13.620 -10.452 1.00 76.00 174 ALA A CA 1
ATOM 1407 C C . ALA A 1 174 ? -2.925 -13.961 -11.909 1.00 76.00 174 ALA A C 1
ATOM 1409 O O . ALA A 1 174 ? -2.050 -14.369 -12.664 1.00 76.00 174 ALA A O 1
ATOM 1410 N N . ILE A 1 175 ? -4.184 -13.755 -12.309 1.00 77.44 175 ILE A N 1
ATOM 1411 C CA . ILE A 1 175 ? -4.634 -13.954 -13.695 1.00 77.44 175 ILE A CA 1
ATOM 1412 C C . ILE A 1 175 ? -4.000 -12.918 -14.636 1.00 77.44 175 ILE A C 1
ATOM 1414 O O . ILE A 1 175 ? -3.579 -13.273 -15.728 1.00 77.44 175 ILE A O 1
ATOM 1418 N N . ASP A 1 176 ? -3.925 -11.656 -14.211 1.00 72.69 176 ASP A N 1
ATOM 1419 C CA . ASP A 1 176 ? -3.373 -10.546 -15.004 1.00 72.69 176 ASP A CA 1
ATOM 1420 C C . ASP A 1 176 ? -1.848 -10.669 -15.195 1.00 72.69 176 ASP A C 1
ATOM 1422 O O . ASP A 1 176 ? -1.307 -10.364 -16.255 1.00 72.69 176 ASP A O 1
ATOM 1426 N N . GLU A 1 177 ? -1.143 -11.170 -14.175 1.00 69.19 177 GLU A N 1
ATOM 1427 C CA . GLU A 1 177 ? 0.316 -11.313 -14.176 1.00 69.19 177 GLU A CA 1
ATOM 1428 C C . GLU A 1 177 ? 0.814 -12.616 -14.805 1.00 69.19 177 GLU A C 1
ATOM 1430 O O . GLU A 1 177 ? 1.989 -12.678 -15.155 1.00 69.19 177 GLU A O 1
ATOM 1435 N N . THR A 1 178 ? -0.016 -13.659 -14.955 1.00 65.75 178 THR A N 1
ATOM 1436 C CA . THR A 1 178 ? 0.467 -14.963 -15.444 1.00 65.75 178 THR A CA 1
ATOM 1437 C C . THR A 1 178 ? -0.330 -15.583 -16.571 1.00 65.75 178 THR A C 1
ATOM 1439 O O . THR A 1 178 ? -1.557 -15.636 -16.566 1.00 65.75 178 THR A O 1
ATOM 1442 N N . ASN A 1 179 ? 0.406 -16.201 -17.495 1.00 62.09 179 ASN A N 1
ATOM 1443 C CA . ASN A 1 179 ? -0.155 -17.171 -18.414 1.00 62.09 179 ASN A CA 1
ATOM 1444 C C . ASN A 1 179 ? -0.280 -18.516 -17.676 1.00 62.09 179 ASN A C 1
ATOM 1446 O O . ASN A 1 179 ? 0.714 -19.169 -17.376 1.00 62.09 179 ASN A O 1
ATOM 1450 N N . THR A 1 180 ? -1.502 -18.921 -17.328 1.00 54.81 180 THR A N 1
ATOM 1451 C CA . THR A 1 180 ? -1.775 -20.102 -16.473 1.00 54.81 180 THR A CA 1
ATOM 1452 C C . THR A 1 180 ? -1.090 -21.405 -16.922 1.00 54.81 180 THR A C 1
ATOM 1454 O O . THR A 1 180 ? -0.839 -22.276 -16.090 1.00 54.81 180 THR A O 1
ATOM 1457 N N . LEU A 1 181 ? -0.726 -21.523 -18.206 1.00 51.75 181 LEU A N 1
ATOM 1458 C CA . LEU A 1 181 ? -0.003 -22.666 -18.772 1.00 51.75 181 LEU A CA 1
ATOM 1459 C C . LEU A 1 181 ? 1.491 -22.732 -18.392 1.00 51.75 181 LEU A C 1
ATOM 1461 O O . LEU A 1 181 ? 2.051 -23.825 -18.320 1.00 51.75 181 LEU A O 1
ATOM 1465 N N . THR A 1 182 ? 2.161 -21.600 -18.158 1.00 53.69 182 THR A N 1
ATOM 1466 C CA . THR A 1 182 ? 3.620 -21.560 -17.908 1.00 53.69 182 THR A CA 1
ATOM 1467 C C . THR A 1 182 ? 3.969 -21.848 -16.447 1.00 53.69 182 THR A C 1
ATOM 1469 O O . THR A 1 182 ? 5.028 -22.402 -16.154 1.00 53.69 182 THR A O 1
ATOM 1472 N N . LEU A 1 183 ? 3.025 -21.584 -15.540 1.00 55.00 183 LEU A N 1
ATOM 1473 C CA . LEU A 1 183 ? 3.100 -21.850 -14.098 1.00 55.00 183 LEU A CA 1
ATOM 1474 C C . LEU A 1 183 ? 3.249 -23.342 -13.753 1.00 55.00 183 LEU A C 1
ATOM 1476 O O . LEU A 1 183 ? 3.839 -23.681 -12.731 1.00 55.00 183 LEU A O 1
ATOM 1480 N N . TRP A 1 184 ? 2.704 -24.227 -14.592 1.00 55.19 184 TRP A N 1
ATOM 1481 C CA . TRP A 1 184 ? 2.739 -25.678 -14.382 1.00 55.19 184 TRP A CA 1
ATOM 1482 C C . TRP A 1 184 ? 4.010 -26.338 -14.924 1.00 55.19 184 TRP A C 1
ATOM 1484 O O . TRP A 1 184 ? 4.435 -27.367 -14.405 1.00 55.19 184 TRP A O 1
ATOM 1494 N N . ASN A 1 185 ? 4.625 -25.740 -15.946 1.00 56.53 185 ASN A N 1
ATOM 1495 C CA . ASN A 1 185 ? 5.732 -26.359 -16.672 1.00 56.53 185 ASN A CA 1
ATOM 1496 C C . ASN A 1 185 ? 7.113 -25.934 -16.154 1.00 56.53 185 ASN A C 1
ATOM 1498 O O . ASN A 1 185 ? 8.062 -26.698 -16.300 1.00 56.53 185 ASN A O 1
ATOM 1502 N N . ASN A 1 186 ? 7.233 -24.765 -15.514 1.00 60.53 186 ASN A N 1
ATOM 1503 C CA . ASN A 1 186 ? 8.495 -24.266 -14.963 1.00 60.53 186 ASN A CA 1
ATOM 1504 C C . ASN A 1 186 ? 8.315 -23.799 -13.511 1.00 60.53 186 ASN A C 1
ATOM 1506 O O . ASN A 1 186 ? 7.785 -22.716 -13.254 1.00 60.53 186 ASN A O 1
ATOM 1510 N N . VAL A 1 187 ? 8.810 -24.587 -12.549 1.00 61.94 187 VAL A N 1
ATOM 1511 C CA . VAL A 1 187 ? 8.868 -24.187 -11.132 1.00 61.94 187 VAL A CA 1
ATOM 1512 C C . VAL A 1 187 ? 9.954 -23.120 -10.961 1.00 61.94 187 VAL A C 1
ATOM 1514 O O . VAL A 1 187 ? 11.105 -23.413 -10.650 1.00 61.94 187 VAL A O 1
ATOM 1517 N N . SER A 1 188 ? 9.602 -21.860 -11.208 1.00 67.75 188 SER A N 1
ATOM 1518 C CA . SER A 1 188 ? 10.467 -20.703 -10.956 1.00 67.75 188 SER A CA 1
ATOM 1519 C C . SER A 1 188 ? 10.314 -20.206 -9.513 1.00 67.75 188 SER A C 1
ATOM 1521 O O . SER A 1 188 ? 9.318 -20.501 -8.846 1.00 67.75 188 SER A O 1
ATOM 1523 N N . ALA A 1 189 ? 11.259 -19.399 -9.018 1.00 68.06 189 ALA A N 1
ATOM 1524 C CA . ALA A 1 189 ? 11.164 -18.784 -7.687 1.00 68.06 189 ALA A CA 1
ATOM 1525 C C . ALA A 1 189 ? 9.833 -18.029 -7.475 1.00 68.06 189 ALA A C 1
ATOM 1527 O O . ALA A 1 189 ? 9.268 -18.059 -6.383 1.00 68.06 189 ALA A O 1
ATOM 1528 N N . TRP A 1 190 ? 9.284 -17.431 -8.537 1.00 69.25 190 TRP A N 1
ATOM 1529 C CA . TRP A 1 190 ? 7.982 -16.761 -8.534 1.00 69.25 190 TRP A CA 1
ATOM 1530 C C . TRP A 1 190 ? 6.831 -17.711 -8.143 1.00 69.25 190 TRP A C 1
ATOM 1532 O O . TRP A 1 190 ? 6.006 -17.369 -7.293 1.00 69.25 190 TRP A O 1
ATOM 1542 N N . SER A 1 191 ? 6.820 -18.941 -8.676 1.00 70.62 191 SER A N 1
ATOM 1543 C CA . SER A 1 191 ? 5.803 -19.957 -8.355 1.00 70.62 191 SER A CA 1
ATOM 1544 C C . SER A 1 191 ? 5.840 -20.383 -6.880 1.00 70.62 191 SER A C 1
ATOM 1546 O O . SER A 1 191 ? 4.795 -20.520 -6.243 1.00 70.62 191 SER A O 1
ATOM 1548 N N . ILE A 1 192 ? 7.038 -20.489 -6.293 1.00 74.00 192 ILE A N 1
ATOM 1549 C CA . ILE A 1 192 ? 7.230 -20.814 -4.871 1.00 74.00 192 ILE A CA 1
ATOM 1550 C C . ILE A 1 192 ? 6.653 -19.702 -3.986 1.00 74.00 192 ILE A C 1
ATOM 1552 O O . ILE A 1 192 ? 5.908 -19.986 -3.045 1.00 74.00 192 ILE A O 1
ATOM 1556 N N . TYR A 1 193 ? 6.929 -18.431 -4.303 1.00 74.75 193 TYR A N 1
ATOM 1557 C CA . TYR A 1 193 ? 6.349 -17.301 -3.569 1.00 74.75 193 TYR A CA 1
ATOM 1558 C C . TYR A 1 193 ? 4.823 -17.249 -3.690 1.00 74.75 193 TYR A C 1
ATOM 1560 O O . TYR A 1 193 ? 4.152 -16.890 -2.719 1.00 74.75 193 TYR A O 1
ATOM 1568 N N . LEU A 1 194 ? 4.255 -17.650 -4.832 1.00 75.38 194 LEU A N 1
ATOM 1569 C CA . LEU A 1 194 ? 2.805 -17.749 -5.006 1.00 75.38 194 LEU A CA 1
ATOM 1570 C C . LEU A 1 194 ? 2.203 -18.829 -4.107 1.00 75.38 194 LEU A C 1
ATOM 1572 O O . LEU A 1 194 ? 1.214 -18.564 -3.422 1.00 75.38 194 LEU A O 1
ATOM 1576 N N . VAL A 1 195 ? 2.821 -20.009 -4.031 1.00 77.31 195 VAL A N 1
ATOM 1577 C CA . VAL A 1 195 ? 2.375 -21.085 -3.132 1.00 77.31 195 VAL A CA 1
ATOM 1578 C C . VAL A 1 195 ? 2.437 -20.639 -1.672 1.00 77.31 195 VAL A C 1
ATOM 1580 O O . VAL A 1 195 ? 1.462 -20.815 -0.941 1.00 77.31 195 VAL A O 1
ATOM 1583 N N . ILE A 1 196 ? 3.532 -19.994 -1.252 1.00 78.06 196 ILE A N 1
ATOM 1584 C CA . ILE A 1 196 ? 3.661 -19.421 0.100 1.00 78.06 196 ILE A CA 1
ATOM 1585 C C . ILE A 1 196 ? 2.542 -18.405 0.361 1.00 78.06 196 ILE A C 1
ATOM 1587 O O . ILE A 1 196 ? 1.936 -18.416 1.435 1.00 78.06 196 ILE A O 1
ATOM 1591 N N . LYS A 1 197 ? 2.229 -17.552 -0.622 1.00 79.12 197 LYS A N 1
ATOM 1592 C CA . LYS A 1 197 ? 1.169 -16.543 -0.518 1.00 79.12 197 LYS A CA 1
ATOM 1593 C C . LYS A 1 197 ? -0.204 -17.188 -0.325 1.00 79.12 197 LYS A C 1
ATOM 1595 O O . LYS A 1 197 ? -0.930 -16.797 0.587 1.00 79.12 197 LYS A O 1
ATOM 1600 N N . ILE A 1 198 ? -0.539 -18.208 -1.116 1.00 79.69 198 ILE A N 1
ATOM 1601 C CA . ILE A 1 198 ? -1.801 -18.956 -0.990 1.00 79.69 198 ILE A CA 1
ATOM 1602 C C . ILE A 1 198 ? -1.875 -19.669 0.363 1.00 79.69 198 ILE A C 1
ATOM 1604 O O . ILE A 1 198 ? -2.851 -19.497 1.096 1.00 79.69 198 ILE A O 1
ATOM 1608 N N . ALA A 1 199 ? -0.839 -20.429 0.725 1.00 77.25 199 ALA A N 1
ATOM 1609 C CA . ALA A 1 199 ? -0.798 -21.183 1.974 1.00 77.25 199 ALA A CA 1
ATOM 1610 C C . ALA A 1 199 ? -0.918 -20.261 3.196 1.00 77.25 199 ALA A C 1
ATOM 1612 O O . ALA A 1 199 ? -1.694 -20.538 4.112 1.00 77.25 199 ALA A O 1
ATOM 1613 N N . GLY A 1 200 ? -0.211 -19.128 3.194 1.00 77.38 200 GLY A N 1
ATOM 1614 C CA . GLY A 1 200 ? -0.294 -18.156 4.278 1.00 77.38 200 GLY A CA 1
ATOM 1615 C C . GLY A 1 200 ? -1.652 -17.454 4.349 1.00 77.38 200 GLY A C 1
ATOM 1616 O O . GLY A 1 200 ? -2.154 -17.250 5.452 1.00 77.38 200 GLY A O 1
ATOM 1617 N N . ILE A 1 201 ? -2.302 -17.147 3.218 1.00 78.25 201 ILE A N 1
ATOM 1618 C CA . ILE A 1 201 ? -3.676 -16.608 3.215 1.00 78.25 201 ILE A CA 1
ATOM 1619 C C . ILE A 1 201 ? -4.648 -17.615 3.844 1.00 78.25 201 ILE A C 1
ATOM 1621 O O . ILE A 1 201 ? -5.436 -17.236 4.712 1.00 78.25 201 ILE A O 1
ATOM 1625 N N . ILE A 1 202 ? -4.565 -18.896 3.471 1.00 80.00 202 ILE A N 1
ATOM 1626 C CA . ILE A 1 202 ? -5.391 -19.962 4.061 1.00 80.00 202 ILE A CA 1
ATOM 1627 C C . ILE A 1 202 ? -5.132 -20.066 5.567 1.00 80.00 202 ILE A C 1
ATOM 1629 O O . ILE A 1 202 ? -6.081 -20.058 6.353 1.00 80.00 202 ILE A O 1
ATOM 1633 N N . ALA A 1 203 ? -3.865 -20.091 5.987 1.00 78.56 203 ALA A N 1
ATOM 1634 C CA . ALA A 1 203 ? -3.495 -20.134 7.398 1.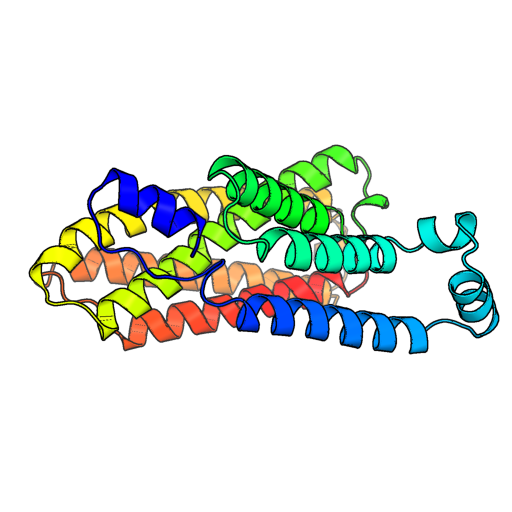00 78.56 203 ALA A CA 1
ATOM 1635 C C . ALA A 1 203 ? -4.062 -18.935 8.178 1.00 78.56 203 ALA A C 1
ATOM 1637 O O . ALA A 1 203 ? -4.636 -19.118 9.253 1.00 78.56 203 ALA A O 1
ATOM 1638 N N . MET A 1 204 ? -3.976 -17.718 7.631 1.00 75.81 204 MET A N 1
ATOM 1639 C CA . MET A 1 204 ? -4.540 -16.522 8.268 1.00 75.81 204 MET A CA 1
ATOM 1640 C C . MET A 1 204 ? -6.067 -16.552 8.331 1.00 75.81 204 MET A C 1
ATOM 1642 O O . MET A 1 204 ? -6.633 -16.190 9.362 1.00 75.81 204 MET A O 1
ATOM 1646 N N . MET A 1 205 ? -6.750 -17.022 7.283 1.00 75.94 205 MET A N 1
ATOM 1647 C CA . MET A 1 205 ? -8.208 -17.184 7.312 1.00 75.94 205 MET A CA 1
ATOM 1648 C C . MET A 1 205 ? -8.637 -18.195 8.378 1.00 75.94 205 MET A C 1
ATOM 1650 O O . MET A 1 205 ? -9.555 -17.914 9.149 1.00 75.94 205 MET A O 1
ATOM 1654 N N . LEU A 1 206 ? -7.943 -19.332 8.481 1.00 76.62 206 LEU A N 1
ATOM 1655 C CA . LEU A 1 206 ? -8.209 -20.348 9.501 1.00 76.62 206 LEU A CA 1
ATOM 1656 C C . LEU A 1 206 ? -7.953 -19.820 10.916 1.00 76.62 206 LEU A C 1
ATOM 1658 O O . LEU A 1 206 ? -8.782 -20.025 11.802 1.00 76.62 206 LEU A O 1
ATOM 1662 N N . LEU A 1 207 ? -6.853 -19.093 11.133 1.00 73.44 207 LEU A N 1
ATOM 1663 C CA . LEU A 1 207 ? -6.545 -18.472 12.424 1.00 73.44 207 LEU A CA 1
ATOM 1664 C C . LEU A 1 207 ? -7.580 -17.409 12.806 1.00 73.44 207 LEU A C 1
ATOM 1666 O O . LEU A 1 207 ? -8.087 -17.431 13.930 1.00 73.44 207 LEU A O 1
ATOM 1670 N N . GLY A 1 208 ? -7.944 -16.515 11.883 1.00 69.62 208 GLY A N 1
ATOM 1671 C CA . GLY A 1 208 ? -8.959 -15.484 12.109 1.00 69.62 208 GLY A CA 1
ATOM 1672 C C . GLY A 1 208 ? -10.345 -16.079 12.379 1.00 69.62 208 GLY A C 1
ATOM 1673 O O . GLY A 1 208 ? -11.068 -15.628 13.278 1.00 69.62 208 GLY A O 1
ATOM 1674 N N . PHE A 1 209 ? -10.703 -17.150 11.668 1.00 71.62 209 PHE A N 1
ATOM 1675 C CA . PHE A 1 209 ? -11.941 -17.894 11.891 1.00 71.62 209 PHE A CA 1
ATOM 1676 C C . PHE A 1 209 ? -11.943 -18.609 13.246 1.00 71.62 209 PHE A C 1
ATOM 1678 O O . PHE A 1 209 ? -12.890 -18.454 14.020 1.00 71.62 209 PHE A O 1
ATOM 1685 N N . TYR A 1 210 ? -10.856 -19.300 13.596 1.00 73.44 210 TYR A N 1
ATOM 1686 C CA . TYR A 1 210 ? -10.686 -19.951 14.896 1.00 73.44 210 TYR A CA 1
ATOM 1687 C C . TYR A 1 210 ? -10.788 -18.951 16.056 1.00 73.44 210 TYR A C 1
ATOM 1689 O O . TYR A 1 210 ? -11.511 -19.187 17.027 1.00 73.44 210 TYR A O 1
ATOM 1697 N N . GLN A 1 211 ? -10.138 -17.790 15.942 1.00 67.88 211 GLN A N 1
ATOM 1698 C CA . GLN A 1 211 ? -10.234 -16.717 16.934 1.00 67.88 211 GLN A CA 1
ATOM 1699 C C . GLN A 1 211 ? -11.658 -16.153 17.053 1.00 67.88 211 GLN A C 1
ATOM 1701 O O . GLN A 1 211 ? -12.088 -15.785 18.151 1.00 67.88 211 GLN A O 1
ATOM 1706 N N . THR A 1 212 ? -12.398 -16.086 15.944 1.00 66.38 212 THR A N 1
ATOM 1707 C CA . THR A 1 212 ? -13.792 -15.619 15.921 1.00 66.38 212 THR A CA 1
ATOM 1708 C C . THR A 1 212 ? -14.721 -16.635 16.589 1.00 66.38 212 THR A C 1
ATOM 1710 O O . THR A 1 212 ? -15.473 -16.266 17.493 1.00 66.38 212 THR A O 1
ATOM 1713 N N . MET A 1 213 ? -14.606 -17.920 16.239 1.00 64.88 213 MET A N 1
ATOM 1714 C CA . MET A 1 213 ? -15.388 -19.018 16.826 1.00 64.88 213 MET A CA 1
ATOM 1715 C C . MET A 1 213 ? -15.114 -19.200 18.321 1.00 64.88 213 MET A C 1
ATOM 1717 O O . MET A 1 213 ? -16.039 -19.274 19.131 1.00 64.88 213 MET A O 1
ATOM 1721 N N . ARG A 1 214 ? -13.842 -19.211 18.731 1.00 62.94 214 ARG A N 1
ATOM 1722 C CA . ARG A 1 214 ? -13.478 -19.366 20.145 1.00 62.94 214 ARG A CA 1
ATOM 1723 C C . ARG A 1 214 ? -13.939 -18.181 20.989 1.00 62.94 214 ARG A C 1
ATOM 1725 O O . ARG A 1 214 ? -14.384 -18.369 22.119 1.00 62.94 214 ARG A O 1
ATOM 1732 N N . ALA A 1 215 ? -13.888 -16.969 20.448 1.00 56.09 215 ALA A N 1
ATOM 1733 C CA . ALA A 1 215 ? -14.339 -15.783 21.163 1.00 56.09 215 ALA A CA 1
ATOM 1734 C C . ALA A 1 215 ? -15.859 -15.653 21.297 1.00 56.09 215 ALA A C 1
ATOM 1736 O O . ALA A 1 215 ? -16.318 -15.015 22.245 1.00 56.09 215 ALA A O 1
ATOM 1737 N N . LEU A 1 216 ? -16.623 -16.255 20.382 1.00 56.75 216 LEU A N 1
ATOM 1738 C CA . LEU A 1 216 ? -18.065 -16.442 20.547 1.00 56.75 216 LEU A CA 1
ATOM 1739 C C . LEU A 1 216 ? -18.367 -17.406 21.710 1.00 56.75 216 LEU A C 1
ATOM 1741 O O . LEU A 1 216 ? -19.363 -17.224 22.402 1.00 56.75 216 LEU A O 1
ATOM 1745 N N . ARG A 1 217 ? -17.482 -18.381 21.971 1.00 52.31 217 ARG A N 1
ATOM 1746 C CA . ARG A 1 217 ? -17.669 -19.436 22.984 1.00 52.31 217 ARG A CA 1
ATOM 1747 C C . ARG A 1 217 ? -17.124 -19.095 24.382 1.00 52.31 217 ARG A C 1
ATOM 1749 O O . ARG A 1 217 ? -17.697 -19.527 25.374 1.00 52.31 217 ARG A O 1
ATOM 1756 N N . GLN A 1 218 ? -16.037 -18.326 24.495 1.00 50.50 218 GLN A N 1
ATOM 1757 C CA . GLN A 1 218 ? -15.378 -17.992 25.773 1.00 50.50 218 GLN A CA 1
ATOM 1758 C C . GLN A 1 218 ? -15.344 -16.476 26.018 1.00 50.50 218 GLN A C 1
ATOM 1760 O O . GLN A 1 218 ? -14.376 -15.822 25.637 1.00 50.50 218 GLN A O 1
ATOM 1765 N N . ARG A 1 219 ? -16.398 -15.923 26.648 1.00 53.31 219 ARG A N 1
ATOM 1766 C CA . ARG A 1 219 ? -16.499 -14.568 27.260 1.00 53.31 219 ARG A CA 1
ATOM 1767 C C . ARG A 1 219 ? -15.500 -13.502 26.745 1.00 53.31 219 ARG A C 1
ATOM 1769 O O . ARG A 1 219 ? -14.827 -12.835 27.523 1.00 53.31 219 ARG A O 1
ATOM 1776 N N . GLN A 1 220 ? -15.439 -13.317 25.426 1.00 54.44 220 GLN A N 1
ATOM 1777 C CA . GLN A 1 220 ? -14.787 -12.199 24.732 1.00 54.44 220 GLN A CA 1
ATOM 1778 C C . GLN A 1 220 ? -13.292 -11.922 25.012 1.00 54.44 220 GLN A C 1
ATOM 1780 O O . GLN A 1 220 ? -12.807 -10.844 24.664 1.00 54.44 220 GLN A O 1
ATOM 1785 N N . GLN A 1 221 ? -12.524 -12.869 25.551 1.00 54.25 221 GLN A N 1
ATOM 1786 C CA . GLN A 1 221 ? -11.077 -12.691 25.745 1.00 54.25 221 GLN A CA 1
ATOM 1787 C C . GLN A 1 221 ? -10.330 -12.891 24.412 1.00 54.25 221 GLN A C 1
ATOM 1789 O O . GLN A 1 221 ? -10.561 -13.865 23.695 1.00 54.25 221 GLN A O 1
ATOM 1794 N N . VAL A 1 222 ? -9.457 -11.947 24.043 1.00 56.75 222 VAL A N 1
ATOM 1795 C CA . VAL A 1 222 ? -8.606 -12.039 22.841 1.00 56.75 222 VAL A CA 1
ATOM 1796 C C . VAL A 1 222 ? -7.244 -12.584 23.249 1.00 56.75 222 VAL A C 1
ATOM 1798 O O . VAL A 1 222 ? -6.585 -12.019 24.122 1.00 56.75 222 VAL A O 1
ATOM 1801 N N . HIS A 1 223 ? -6.800 -13.663 22.606 1.00 63.50 223 HIS A N 1
ATOM 1802 C CA . HIS A 1 223 ? -5.497 -14.247 22.894 1.00 63.50 223 HIS A CA 1
ATOM 1803 C C . HIS A 1 223 ? -4.393 -13.420 22.224 1.00 63.50 223 HIS A C 1
ATOM 1805 O O . HIS A 1 223 ? -4.209 -13.485 21.009 1.00 63.50 223 HIS A O 1
ATOM 1811 N N . ARG A 1 224 ? -3.654 -12.637 23.019 1.00 65.31 224 ARG A N 1
ATOM 1812 C CA . ARG A 1 224 ? -2.595 -11.728 22.536 1.00 65.31 224 ARG A CA 1
ATOM 1813 C C . ARG A 1 224 ? -1.572 -12.435 21.644 1.00 65.31 224 ARG A C 1
ATOM 1815 O O . ARG A 1 224 ? -1.186 -11.892 20.616 1.00 65.31 224 ARG A O 1
ATOM 1822 N N . PHE A 1 225 ? -1.198 -13.662 22.006 1.00 66.56 225 PHE A N 1
ATOM 1823 C CA . PHE A 1 225 ? -0.236 -14.456 21.245 1.00 66.56 225 PHE A CA 1
ATOM 1824 C C . PHE A 1 225 ? -0.761 -14.832 19.852 1.00 66.56 225 PHE A C 1
ATOM 1826 O O . PHE A 1 225 ? -0.026 -14.710 18.884 1.00 66.56 225 PHE A O 1
ATOM 1833 N N . ALA A 1 226 ? -2.048 -15.190 19.730 1.00 68.00 226 ALA A N 1
ATOM 1834 C CA . ALA A 1 226 ? -2.638 -15.544 18.434 1.00 68.00 226 ALA A CA 1
ATOM 1835 C C . ALA A 1 226 ? -2.664 -14.339 17.475 1.00 68.00 226 ALA A C 1
ATOM 1837 O O . ALA A 1 226 ? -2.460 -14.474 16.271 1.00 68.00 226 ALA A O 1
ATOM 1838 N N . LEU A 1 227 ? -2.854 -13.140 18.030 1.00 66.88 227 LEU A N 1
ATOM 1839 C CA . LEU A 1 227 ? -2.850 -11.912 17.248 1.00 66.88 227 LEU A CA 1
ATOM 1840 C C . LEU A 1 227 ? -1.439 -11.491 16.816 1.00 66.88 227 LEU A C 1
ATOM 1842 O O . LEU A 1 227 ? -1.257 -10.996 15.708 1.00 66.88 227 LEU A O 1
ATOM 1846 N N . MET A 1 228 ? -0.431 -11.703 17.672 1.00 69.81 228 MET A N 1
ATOM 1847 C CA . MET A 1 228 ? 0.968 -11.493 17.285 1.00 69.81 228 MET A CA 1
ATOM 1848 C C . MET A 1 228 ? 1.412 -12.485 16.211 1.00 69.81 228 MET A C 1
ATOM 1850 O O . MET A 1 228 ? 2.094 -12.077 15.276 1.00 69.81 228 MET A O 1
ATOM 1854 N N . THR A 1 229 ? 0.989 -13.751 16.290 1.00 72.19 229 THR A N 1
ATOM 1855 C CA . THR A 1 229 ? 1.270 -14.728 15.228 1.00 72.19 229 THR A CA 1
ATOM 1856 C C . THR A 1 229 ? 0.597 -14.344 13.911 1.00 72.19 229 THR A C 1
ATOM 1858 O O . THR A 1 229 ? 1.219 -14.466 12.864 1.00 72.19 229 THR A O 1
ATOM 1861 N N . GLU A 1 230 ? -0.630 -13.812 13.944 1.00 70.62 230 GLU A N 1
ATOM 1862 C CA . GLU A 1 230 ? -1.328 -13.332 12.741 1.00 70.62 230 GLU A CA 1
ATOM 1863 C C . GLU A 1 230 ? -0.614 -12.129 12.107 1.00 70.62 230 GLU A C 1
ATOM 1865 O O . GLU A 1 230 ? -0.428 -12.088 10.893 1.00 70.62 230 GLU A O 1
ATOM 1870 N N . LEU A 1 231 ? -0.128 -11.189 12.924 1.00 72.25 231 LEU A N 1
ATOM 1871 C CA . LEU A 1 231 ? 0.685 -10.069 12.447 1.00 72.25 231 LEU A CA 1
ATOM 1872 C C . LEU A 1 231 ? 2.015 -10.542 11.837 1.00 72.25 231 LEU A C 1
ATOM 1874 O O . LEU A 1 231 ? 2.424 -10.029 10.798 1.00 72.25 231 LEU A O 1
ATOM 1878 N N . LEU A 1 232 ? 2.676 -11.520 12.460 1.00 74.75 232 LEU A N 1
ATOM 1879 C CA . LEU A 1 232 ? 3.941 -12.072 11.973 1.00 74.75 232 LEU A CA 1
ATOM 1880 C C . LEU A 1 232 ? 3.757 -12.800 10.634 1.00 74.75 232 LEU A C 1
ATOM 1882 O O . LEU A 1 232 ? 4.508 -12.538 9.698 1.00 74.75 232 LEU A O 1
ATOM 1886 N N . ILE A 1 233 ? 2.718 -13.632 10.502 1.00 75.00 233 ILE A N 1
ATOM 1887 C CA . ILE A 1 233 ? 2.362 -14.275 9.224 1.00 75.00 233 ILE A CA 1
ATOM 1888 C C . ILE A 1 233 ? 2.019 -13.212 8.171 1.00 75.00 233 ILE A C 1
ATOM 1890 O O . ILE A 1 233 ? 2.482 -13.300 7.036 1.00 75.00 233 ILE A O 1
ATOM 1894 N N . GLY A 1 234 ? 1.281 -12.164 8.549 1.00 70.81 234 GLY A N 1
ATOM 1895 C CA . GLY A 1 234 ? 1.000 -11.018 7.685 1.00 70.81 234 GLY A CA 1
ATOM 1896 C C . GLY A 1 234 ? 2.249 -10.324 7.159 1.00 70.81 234 GLY A C 1
ATOM 1897 O O . GLY A 1 234 ? 2.337 -10.013 5.975 1.00 70.81 234 GLY A O 1
ATOM 1898 N N . MET A 1 235 ? 3.231 -10.101 8.030 1.00 76.25 235 MET A N 1
ATOM 1899 C CA . MET A 1 235 ? 4.504 -9.483 7.663 1.00 76.25 235 MET A CA 1
ATOM 1900 C C . MET A 1 235 ? 5.304 -10.370 6.702 1.00 76.25 235 MET A C 1
ATOM 1902 O O . MET A 1 235 ? 5.824 -9.863 5.710 1.00 76.25 235 MET A O 1
ATOM 1906 N N . ILE A 1 236 ? 5.327 -11.689 6.933 1.00 76.19 236 ILE A N 1
ATOM 1907 C CA . ILE A 1 236 ? 5.938 -12.665 6.015 1.00 76.19 236 ILE A CA 1
ATOM 1908 C C . ILE A 1 236 ? 5.251 -12.631 4.646 1.00 76.19 236 ILE A C 1
ATOM 1910 O O . ILE A 1 236 ? 5.925 -12.644 3.621 1.00 76.19 236 ILE A O 1
ATOM 1914 N N . LEU A 1 237 ? 3.920 -12.543 4.607 1.00 75.69 237 LEU A N 1
ATOM 1915 C CA . LEU A 1 237 ? 3.159 -12.487 3.357 1.00 75.69 237 LEU A CA 1
ATOM 1916 C C . LEU A 1 237 ? 3.382 -11.196 2.572 1.00 75.69 237 LEU A C 1
ATOM 1918 O O . LEU A 1 237 ? 3.491 -11.240 1.348 1.00 75.69 237 LEU A O 1
ATOM 1922 N N . ILE A 1 238 ? 3.475 -10.056 3.261 1.00 77.12 238 ILE A N 1
ATOM 1923 C CA . ILE A 1 238 ? 3.844 -8.783 2.632 1.00 77.12 238 ILE A CA 1
ATOM 1924 C C . ILE A 1 238 ? 5.250 -8.890 2.049 1.00 77.12 238 ILE A C 1
ATOM 1926 O O . ILE A 1 238 ? 5.451 -8.534 0.892 1.00 77.12 238 ILE A O 1
ATOM 1930 N N . PHE A 1 239 ? 6.201 -9.432 2.811 1.00 75.06 239 PHE A N 1
ATOM 1931 C CA . PHE A 1 239 ? 7.567 -9.636 2.340 1.00 75.06 239 PHE A CA 1
ATOM 1932 C C . PHE A 1 239 ? 7.626 -10.562 1.117 1.00 75.06 239 PHE A C 1
ATOM 1934 O O . PHE A 1 239 ? 8.249 -10.214 0.119 1.00 75.06 239 PHE A O 1
ATOM 1941 N N . ALA A 1 240 ? 6.914 -11.692 1.142 1.00 71.75 240 ALA A N 1
ATOM 1942 C CA . ALA A 1 240 ? 6.803 -12.599 -0.000 1.00 71.75 240 ALA A CA 1
ATOM 1943 C C . ALA A 1 240 ? 6.204 -11.903 -1.234 1.00 71.75 240 ALA A C 1
ATOM 1945 O O . ALA A 1 240 ? 6.683 -12.104 -2.347 1.00 71.75 240 ALA A O 1
ATOM 1946 N N . GLY A 1 241 ? 5.193 -11.047 -1.043 1.00 68.75 241 GLY A N 1
ATOM 1947 C CA . GLY A 1 241 ? 4.618 -10.232 -2.114 1.00 68.75 241 GLY A CA 1
ATOM 1948 C C . GLY A 1 241 ? 5.608 -9.222 -2.699 1.00 68.75 241 GLY A C 1
ATOM 1949 O O . GLY A 1 241 ? 5.677 -9.076 -3.917 1.00 68.75 241 GLY A O 1
ATOM 1950 N N . ILE A 1 242 ? 6.405 -8.567 -1.851 1.00 71.38 242 ILE A N 1
ATOM 1951 C CA . ILE A 1 242 ? 7.465 -7.650 -2.293 1.00 71.38 242 ILE A CA 1
ATOM 1952 C C . ILE A 1 242 ? 8.514 -8.422 -3.096 1.00 71.38 242 ILE A C 1
ATOM 1954 O O . ILE A 1 242 ? 8.813 -8.023 -4.214 1.00 71.38 242 ILE A O 1
ATOM 1958 N N . MET A 1 243 ? 9.010 -9.554 -2.593 1.00 72.06 243 MET A N 1
ATOM 1959 C CA . MET A 1 243 ? 9.991 -10.379 -3.309 1.00 72.06 243 MET A CA 1
ATOM 1960 C C . MET A 1 243 ? 9.464 -10.857 -4.665 1.00 72.06 243 MET A C 1
ATOM 1962 O O . MET A 1 243 ? 10.172 -10.763 -5.661 1.00 72.06 243 MET A O 1
ATOM 1966 N N . MET A 1 244 ? 8.201 -11.287 -4.729 1.00 67.19 244 MET A N 1
ATOM 1967 C CA . MET A 1 244 ? 7.549 -11.672 -5.983 1.00 67.19 244 MET A CA 1
ATOM 1968 C C . MET A 1 244 ? 7.534 -10.529 -7.008 1.00 67.19 244 MET A C 1
ATOM 1970 O O . MET A 1 244 ? 7.749 -10.782 -8.186 1.00 67.19 244 MET A O 1
ATOM 1974 N N . SER A 1 245 ? 7.333 -9.279 -6.574 1.00 63.34 245 SER A N 1
ATOM 1975 C CA . SER A 1 245 ? 7.346 -8.113 -7.473 1.00 63.34 245 SER A CA 1
ATOM 1976 C C . SER A 1 245 ? 8.728 -7.733 -8.017 1.00 63.34 245 SER A C 1
ATOM 1978 O O . SER A 1 245 ? 8.793 -6.975 -8.981 1.00 63.34 245 SER A O 1
ATOM 1980 N N . GLN A 1 246 ? 9.808 -8.235 -7.406 1.00 62.81 246 GLN A N 1
ATOM 1981 C CA . GLN A 1 246 ? 11.198 -7.977 -7.813 1.00 62.81 246 GLN A CA 1
ATOM 1982 C C . GLN A 1 246 ? 11.782 -9.102 -8.683 1.00 62.81 246 GLN A C 1
ATOM 1984 O O . GLN A 1 246 ? 12.883 -8.967 -9.209 1.00 62.81 246 GLN A O 1
ATOM 1989 N N . ILE A 1 247 ? 11.081 -10.232 -8.802 1.00 66.62 247 ILE A N 1
ATOM 1990 C CA . ILE A 1 247 ? 11.517 -11.381 -9.596 1.00 66.62 247 ILE A CA 1
ATOM 1991 C C . ILE A 1 247 ? 10.798 -11.331 -10.940 1.00 66.62 247 ILE A C 1
ATOM 1993 O O . ILE A 1 247 ? 9.585 -11.129 -10.991 1.00 66.62 247 ILE A O 1
ATOM 1997 N N . ASN A 1 248 ? 11.543 -11.558 -12.024 1.00 59.22 248 ASN A N 1
ATOM 1998 C CA . ASN A 1 248 ? 10.963 -11.651 -13.358 1.00 59.22 248 ASN A CA 1
ATOM 1999 C C . ASN A 1 248 ? 9.872 -12.725 -13.390 1.00 59.22 248 ASN A C 1
ATOM 2001 O O . ASN A 1 248 ? 10.079 -13.866 -12.962 1.00 59.22 248 ASN A O 1
ATOM 2005 N N . ILE A 1 249 ? 8.711 -12.340 -13.910 1.00 59.03 249 ILE A N 1
ATOM 2006 C CA . ILE A 1 249 ? 7.594 -13.252 -14.126 1.00 59.03 249 ILE A CA 1
ATOM 2007 C C . ILE A 1 249 ? 8.068 -14.325 -15.120 1.00 59.03 249 ILE A C 1
ATOM 2009 O O . ILE A 1 249 ? 8.652 -13.965 -16.145 1.00 59.03 249 ILE A O 1
ATOM 2013 N N . PRO A 1 250 ? 7.870 -15.627 -14.837 1.00 54.97 250 PRO A N 1
ATOM 2014 C CA . PRO A 1 250 ? 8.192 -16.675 -15.797 1.00 54.97 250 PRO A CA 1
ATOM 2015 C C . PRO A 1 250 ? 7.369 -16.468 -17.077 1.00 54.97 250 PRO A C 1
ATOM 2017 O O . PRO A 1 250 ? 6.140 -16.543 -17.046 1.00 54.97 250 PRO A O 1
ATOM 2020 N N . SER A 1 251 ? 8.068 -16.174 -18.175 1.00 50.88 251 SER A N 1
ATOM 2021 C CA . SER A 1 251 ? 7.523 -16.043 -19.531 1.00 50.88 251 SER A CA 1
ATOM 2022 C C . SER A 1 251 ? 7.261 -17.393 -20.174 1.00 50.88 251 SER A C 1
ATOM 2024 O O . SER A 1 251 ? 8.165 -18.255 -20.066 1.00 50.88 251 SER A O 1
#